Protein 3A7I (pdb70)

GO terms:
  GO:0004674 protein serine/threonine kinase activity (F, IDA)
  GO:0005634 nucleus (C, IDA)
  GO:0005737 cytoplasm (C, IDA)
  GO:0090443 FAR/SIN/STRIPAK complex (C, IDA)
  GO:0046777 protein autophosphorylation (P, IDA)
  GO:0006468 protein phosphorylation (P, IDA)
  GO:0005737 cytoplasm (C, TAS)
  GO:0005794 Golgi apparatus (C, TAS)
  GO:0030336 negative regulation of cell migration (P, IMP)
  GO:0046777 protein autophosphorylation (P, IMP)
  GO:0048679 regulation of axon regeneration (P, IMP)
  GO:0008631 intrinsic apoptotic signaling pathway in response to oxidative stress (P, IMP)
  GO:0009267 cellular response to starvation (P, IMP)
  GO:0005515 protein binding (F, IPI)
  GO:0004672 protein kinase activity (F, TAS)
  GO:0007165 signal transduction (P, TAS)
  GO:0005654 nucleoplasm (C, TAS)
  GO:0005829 cytosol (C, TAS)
  GO:0045296 cadherin binding (F, HDA)
  GO:0005730 nucleolus (C, IDA)

Nearest PDB structures (foldseek):
  3a7g-assembly2_B  TM=9.777E-01  e=1.613E-53  Homo sapiens
  3ckx-assembly1_A  TM=9.886E-01  e=7.994E-50  Homo sapiens
  2xik-assembly1_A  TM=9.773E-01  e=1.134E-49  Homo sapiens
  7z4v-assembly1_A  TM=9.748E-01  e=7.758E-49  Homo sapiens
  8a66-assembly1_A  TM=9.276E-01  e=3.022E-35  Homo sapiens

Radius of gyration: 18.9 Å; Cα contacts (8 Å, |Δi|>4): 550; chains: 1; bounding box: 45×42×50 Å

Structure (mmCIF, N/CA/C/O backbone):
data_3A7I
#
_entry.id   3A7I
#
_cell.length_a   47.583
_cell.length_b   55.598
_cell.length_c   60.481
_cell.angle_alpha   90.00
_cell.angle_beta   111.13
_cell.angle_gamma   90.00
#
_symmetry.space_group_name_H-M   'P 1 21 1'
#
loop_
_entity.id
_entity.type
_entity.pdbx_description
1 polymer 'Serine/threonine kinase 24 (STE20 homolog, yeast)'
2 non-polymer ADENINE
3 water water
#
loop_
_atom_site.group_PDB
_atom_site.id
_atom_site.type_symbol
_atom_site.label_atom_id
_atom_site.label_alt_id
_atom_site.label_comp_id
_atom_site.label_asym_id
_atom_site.label_entity_id
_atom_site.label_seq_id
_atom_site.pdbx_PDB_ins_code
_atom_site.Cartn_x
_atom_site.Cartn_y
_atom_site.Cartn_z
_atom_site.occupancy
_atom_site.B_iso_or_equiv
_atom_site.auth_seq_id
_atom_site.auth_comp_id
_atom_site.auth_asym_id
_atom_site.auth_atom_id
_atom_site.pdbx_PDB_model_num
ATOM 1 N N . MET A 1 13 ? 10.885 37.399 29.197 1.00 60.95 13 MET A N 1
ATOM 2 C CA . MET A 1 13 ? 9.453 37.773 28.989 1.00 60.95 13 MET A CA 1
ATOM 3 C C . MET A 1 13 ? 9.141 39.186 29.423 1.00 60.10 13 MET A C 1
ATOM 4 O O . MET A 1 13 ? 8.311 39.425 30.305 1.00 60.41 13 MET A O 1
ATOM 9 N N . GLN A 1 14 ? 9.804 40.122 28.766 1.00 59.04 14 GLN A N 1
ATOM 10 C CA . GLN A 1 14 ? 9.656 41.530 29.066 1.00 58.10 14 GLN A CA 1
ATOM 11 C C . GLN A 1 14 ? 8.333 42.089 28.543 1.00 56.83 14 GLN A C 1
ATOM 12 O O . GLN A 1 14 ? 8.031 43.275 28.717 1.00 57.52 14 GLN A O 1
ATOM 18 N N . ASN A 1 15 ? 7.533 41.243 27.908 1.00 54.60 15 ASN A N 1
ATOM 19 C CA . ASN A 1 15 ? 6.287 41.731 27.351 1.00 51.97 15 ASN A CA 1
ATOM 20 C C . ASN A 1 15 ? 5.073 40.874 27.703 1.00 49.10 15 ASN A C 1
ATOM 21 O O . ASN A 1 15 ? 4.056 40.921 27.008 1.00 47.59 15 ASN A O 1
ATOM 26 N N . LEU A 1 16 ? 5.188 40.087 28.771 1.00 45.31 16 LEU A N 1
ATOM 27 C CA . LEU A 1 16 ? 4.075 39.254 29.225 1.00 42.91 16 LEU A CA 1
ATOM 28 C C . LEU A 1 16 ? 2.867 40.155 29.495 1.00 41.43 16 LEU A C 1
ATOM 29 O O . LEU A 1 16 ? 3.009 41.264 30.035 1.00 40.52 16 LEU A O 1
ATOM 34 N N . LYS A 1 17 ? 1.676 39.700 29.114 1.00 39.06 17 LYS A N 1
ATOM 35 C CA . LYS A 1 17 ? 0.449 40.475 29.295 1.00 39.06 17 LYS A CA 1
ATOM 36 C C . LYS A 1 17 ? -0.402 39.741 30.326 1.00 37.86 17 LYS A C 1
ATOM 37 O O . LYS A 1 17 ? -0.016 38.655 30.770 1.00 37.09 17 LYS A O 1
ATOM 43 N N . ALA A 1 18 ? -1.528 40.326 30.732 1.00 37.29 18 ALA A N 1
ATOM 44 C CA . ALA A 1 18 ? -2.389 39.668 31.716 1.00 37.61 18 ALA A CA 1
ATOM 45 C C . ALA A 1 18 ? -3.873 39.786 31.317 1.00 37.80 18 ALA A C 1
ATOM 46 O O . ALA A 1 18 ? -4.204 40.493 30.344 1.00 37.54 18 ALA A O 1
ATOM 48 N N . ASP A 1 19 ? -4.741 39.085 32.056 1.00 36.70 19 ASP A N 1
ATOM 49 C CA . ASP A 1 19 ? -6.190 39.108 31.801 1.00 37.10 19 ASP A CA 1
ATOM 50 C C . ASP A 1 19 ? -6.476 38.793 30.311 1.00 35.72 19 ASP A C 1
ATOM 51 O O . ASP A 1 19 ? -7.002 39.640 29.588 1.00 35.85 19 ASP A O 1
ATOM 56 N N . PRO A 1 20 ? -6.160 37.562 29.861 1.00 33.80 20 PRO A N 1
ATOM 57 C CA . PRO A 1 20 ? -6.407 37.261 28.442 1.00 32.94 20 PRO A CA 1
ATOM 58 C C . PRO A 1 20 ? -7.875 37.155 28.105 1.00 34.26 20 PRO A C 1
ATOM 59 O O . PRO A 1 20 ? -8.246 37.473 26.983 1.00 33.51 20 PRO A O 1
ATOM 63 N N . GLU A 1 21 ? -8.721 36.706 29.032 1.00 34.97 21 GLU A N 1
ATOM 64 C CA . GLU A 1 21 ? -10.139 36.592 28.703 1.00 38.08 21 GLU A CA 1
ATOM 65 C C . GLU A 1 21 ? -10.828 37.920 28.434 1.00 38.51 21 GLU A C 1
ATOM 66 O O . GLU A 1 21 ? -11.974 37.966 27.979 1.00 39.20 21 GLU A O 1
ATOM 72 N N . GLU A 1 22 ? -10.130 39.025 28.677 1.00 38.55 22 GLU A N 1
ATOM 73 C CA . GLU A 1 22 ? -10.768 40.281 28.375 1.00 38.24 22 GLU A CA 1
ATOM 74 C C . GLU A 1 22 ? -10.551 40.550 26.882 1.00 36.85 22 GLU A C 1
ATOM 75 O O . GLU A 1 22 ? -11.214 41.418 26.299 1.00 37.52 22 GLU A O 1
ATOM 81 N N . LEU A 1 23 ? -9.636 39.808 26.248 1.00 33.72 23 LEU A N 1
ATOM 82 C CA . LEU A 1 23 ? -9.395 40.062 24.811 1.00 31.25 23 LEU A CA 1
ATOM 83 C C . LEU A 1 23 ? -9.636 38.842 23.933 1.00 30.47 23 LEU A C 1
ATOM 84 O O . LEU A 1 23 ? -9.762 38.972 22.716 1.00 29.91 23 LEU A O 1
ATOM 89 N N . PHE A 1 24 ? -9.692 37.672 24.537 1.00 27.83 24 PHE A N 1
ATOM 90 C CA . PHE A 1 24 ? -9.873 36.425 23.772 1.00 26.13 24 PHE A CA 1
ATOM 91 C C . PHE A 1 24 ? -10.912 35.561 24.424 1.00 27.28 24 PHE A C 1
ATOM 92 O O . PHE A 1 24 ? -11.118 35.617 25.673 1.00 27.49 24 PHE A O 1
ATOM 100 N N . THR A 1 25 ? -11.578 34.731 23.626 1.00 26.75 25 THR A N 1
ATOM 101 C CA . THR A 1 25 ? -12.531 33.795 24.161 1.00 27.77 25 THR A CA 1
ATOM 102 C C . THR A 1 25 ? -11.938 32.433 23.915 1.00 29.07 25 THR A C 1
ATOM 103 O O . THR A 1 25 ? -11.502 32.139 22.822 1.00 28.76 25 THR A O 1
ATOM 107 N N . LYS A 1 26 ? -11.943 31.579 24.925 1.00 29.12 26 LYS A N 1
ATOM 108 C CA . LYS A 1 26 ? -11.399 30.238 24.793 1.00 30.73 26 LYS A CA 1
ATOM 109 C C . LYS A 1 26 ? -12.525 29.281 24.412 1.00 30.22 26 LYS A C 1
ATOM 110 O O . LYS A 1 26 ? -13.571 29.248 25.042 1.00 31.09 26 LYS A O 1
ATOM 116 N N . LEU A 1 27 ? -12.289 28.540 23.343 1.00 30.82 27 LEU A N 1
ATOM 117 C CA . LEU A 1 27 ? -13.243 27.566 22.833 1.00 31.92 27 LEU A CA 1
ATOM 118 C C . LEU A 1 27 ? -12.742 26.145 23.084 1.00 33.50 27 LEU A C 1
ATOM 119 O O . LEU A 1 27 ? -12.073 25.861 24.107 1.00 34.28 27 LEU A O 1
ATOM 124 N N . GLU A 1 28 ? -13.037 25.247 22.153 1.00 34.78 28 GLU A N 1
ATOM 125 C CA . GLU A 1 28 ? -12.694 23.848 22.370 1.00 37.15 28 GLU A CA 1
ATOM 126 C C . GLU A 1 28 ? -11.258 23.377 22.133 1.00 37.82 28 GLU A C 1
ATOM 127 O O . GLU A 1 28 ? -10.450 24.029 21.459 1.00 36.58 28 GLU A O 1
ATOM 133 N N . LYS A 1 29 ? -10.957 22.217 22.727 1.00 39.54 29 LYS A N 1
ATOM 134 C CA . LYS A 1 29 ? -9.652 21.562 22.596 1.00 41.30 29 LYS A CA 1
ATOM 135 C C . LYS A 1 29 ? -9.498 21.092 21.157 1.00 42.24 29 LYS A C 1
ATOM 136 O O . LYS A 1 29 ? -10.433 20.527 20.574 1.00 42.06 29 LYS A O 1
ATOM 142 N N . ILE A 1 30 ? -8.335 21.340 20.577 1.00 42.98 30 ILE A N 1
ATOM 143 C CA . ILE A 1 30 ? -8.069 20.925 19.219 1.00 45.05 30 ILE A CA 1
ATOM 144 C C . ILE A 1 30 ? -6.768 20.151 19.156 1.00 47.30 30 ILE A C 1
ATOM 145 O O . ILE A 1 30 ? -6.244 19.886 18.077 1.00 49.00 30 ILE A O 1
ATOM 150 N N . GLY A 1 31 ? -6.224 19.805 20.315 1.00 49.31 31 GLY A N 1
ATOM 151 C CA . GLY A 1 31 ? -4.984 19.051 20.318 1.00 51.35 31 GLY A CA 1
ATOM 152 C C . GLY A 1 31 ? -4.153 19.113 21.581 1.00 53.06 31 GLY A C 1
ATOM 153 O O . GLY A 1 31 ? -4.481 19.802 22.542 1.00 51.65 31 GLY A O 1
ATOM 154 N N . LYS A 1 32 ? -3.080 18.332 21.575 1.00 55.56 32 LYS A N 1
ATOM 155 C CA . LYS A 1 32 ? -2.142 18.305 22.678 1.00 58.28 32 LYS A CA 1
ATOM 156 C C . LYS A 1 32 ? -0.844 18.832 22.086 1.00 59.26 32 LYS A C 1
ATOM 157 O O . LYS A 1 32 ? -0.469 18.465 20.972 1.00 59.58 32 LYS A O 1
ATOM 163 N N . GLY A 1 33 ? -0.169 19.707 22.817 1.00 60.41 33 GLY A N 1
ATOM 164 C CA . GLY A 1 33 ? 1.084 20.253 22.328 1.00 61.82 33 GLY A CA 1
ATOM 165 C C . GLY A 1 33 ? 2.247 19.623 23.060 1.00 62.70 33 GLY A C 1
ATOM 166 O O . GLY A 1 33 ? 2.101 18.579 23.700 1.00 63.40 33 GLY A O 1
ATOM 167 N N . SER A 1 34 ? 3.416 20.243 22.981 1.00 63.11 34 SER A N 1
ATOM 168 C CA . SER A 1 34 ? 4.548 19.668 23.675 1.00 63.22 34 SER A CA 1
ATOM 169 C C . SER A 1 34 ? 4.402 19.877 25.175 1.00 63.25 34 SER A C 1
ATOM 170 O O . SER A 1 34 ? 4.769 19.002 25.966 1.00 63.62 34 SER A O 1
ATOM 173 N N . PHE A 1 35 ? 3.808 21.005 25.569 1.00 62.67 35 PHE A N 1
ATOM 174 C CA . PHE A 1 35 ? 3.697 21.310 26.991 1.00 61.50 35 PHE A CA 1
ATOM 175 C C . PHE A 1 35 ? 2.305 21.502 27.608 1.00 60.07 35 PHE A C 1
ATOM 176 O O . PHE A 1 35 ? 2.159 22.093 28.685 1.00 60.57 35 PHE A O 1
ATOM 184 N N . GLY A 1 36 ? 1.283 20.982 26.957 1.00 57.75 36 GLY A N 1
ATOM 185 C CA . GLY A 1 36 ? -0.053 21.146 27.487 1.00 54.67 36 GLY A CA 1
ATOM 186 C C . GLY A 1 36 ? -1.030 20.927 26.360 1.00 52.17 36 GLY A C 1
ATOM 187 O O . GLY A 1 36 ? -0.714 20.208 25.409 1.00 53.08 36 GLY A O 1
ATOM 188 N N . GLU A 1 37 ? -2.197 21.561 26.429 1.00 48.86 37 GLU A N 1
ATOM 189 C CA . GLU A 1 37 ? -3.192 21.382 25.390 1.00 44.96 37 GLU A CA 1
ATOM 190 C C . GLU A 1 37 ? -3.372 22.631 24.526 1.00 42.10 37 GLU A C 1
ATOM 191 O O . GLU A 1 37 ? -3.023 23.746 24.930 1.00 42.16 37 GLU A O 1
ATOM 197 N N . VAL A 1 38 ? -3.874 22.415 23.313 1.00 39.52 38 VAL A N 1
ATOM 198 C CA . VAL A 1 38 ? -4.110 23.508 22.392 1.00 35.14 38 VAL A CA 1
ATOM 199 C C . VAL A 1 38 ? -5.620 23.643 22.207 1.00 33.62 38 VAL A C 1
ATOM 200 O O . VAL A 1 38 ? -6.343 22.644 22.025 1.00 32.52 38 VAL A O 1
ATOM 204 N N . PHE A 1 39 ? -6.097 24.892 22.241 1.00 30.86 39 PHE A N 1
ATOM 205 C CA . PHE A 1 39 ? -7.521 25.175 22.110 1.00 29.50 39 PHE A CA 1
ATOM 206 C C . PHE A 1 39 ? -7.721 26.185 20.992 1.00 28.61 39 PHE A C 1
ATOM 207 O O . PHE A 1 39 ? -6.832 26.993 20.664 1.00 27.77 39 PHE A O 1
ATOM 215 N N . LYS A 1 40 ? -8.908 26.106 20.395 1.00 26.86 40 LYS A N 1
ATOM 216 C CA . LYS A 1 40 ? -9.295 27.083 19.419 1.00 27.00 40 LYS A CA 1
ATOM 217 C C . LYS A 1 40 ? -9.760 28.290 20.292 1.00 26.02 40 LYS A C 1
ATOM 218 O O . LYS A 1 40 ? -10.175 28.124 21.445 1.00 26.74 40 LYS A O 1
ATOM 224 N N . GLY A 1 41 ? -9.677 29.506 19.770 1.00 23.35 41 GLY A N 1
ATOM 225 C CA . GLY A 1 41 ? -10.173 30.644 20.515 1.00 24.43 41 GLY A CA 1
ATOM 226 C C . GLY A 1 41 ? -10.597 31.719 19.535 1.00 22.68 41 GLY A C 1
ATOM 227 O O . GLY A 1 41 ? -10.409 31.585 18.306 1.00 22.68 41 GLY A O 1
ATOM 228 N N . ILE A 1 42 ? -11.116 32.821 20.047 1.00 22.22 42 ILE A N 1
ATOM 229 C CA . ILE A 1 42 ? -11.523 33.924 19.163 1.00 23.30 42 ILE A CA 1
ATOM 230 C C . ILE A 1 42 ? -10.922 35.224 19.651 1.00 26.16 42 ILE A C 1
ATOM 231 O O . ILE A 1 42 ? -10.943 35.493 20.854 1.00 26.10 42 ILE A O 1
ATOM 236 N N . ASP A 1 43 ? -10.438 36.067 18.766 1.00 24.03 43 ASP A N 1
ATOM 237 C CA . ASP A 1 43 ? -9.915 37.391 19.194 1.00 26.92 43 ASP A CA 1
ATOM 238 C C . ASP A 1 43 ? -11.216 38.226 19.242 1.00 27.75 43 ASP A C 1
ATOM 239 O O . ASP A 1 43 ? -11.905 38.441 18.237 1.00 26.78 43 ASP A O 1
ATOM 244 N N . ASN A 1 44 ? -11.595 38.695 20.419 1.00 27.99 44 ASN A N 1
ATOM 245 C CA . ASN A 1 44 ? -12.868 39.407 20.513 1.00 29.56 44 ASN A CA 1
ATOM 246 C C . ASN A 1 44 ? -12.853 40.731 19.769 1.00 30.58 44 ASN A C 1
ATOM 247 O O . ASN A 1 44 ? -13.917 41.237 19.423 1.00 33.20 44 ASN A O 1
ATOM 252 N N . ARG A 1 45 ? -11.677 41.262 19.458 1.00 31.14 45 ARG A N 1
ATOM 253 C CA . ARG A 1 45 ? -11.609 42.525 18.715 1.00 33.91 45 ARG A CA 1
ATOM 254 C C . ARG A 1 45 ? -11.892 42.371 17.203 1.00 32.51 45 ARG A C 1
ATOM 255 O O . ARG A 1 45 ? -12.610 43.184 16.621 1.00 35.49 45 ARG A O 1
ATOM 263 N N . THR A 1 46 ? -11.373 41.329 16.577 1.00 29.63 46 THR A N 1
ATOM 264 C CA . THR A 1 46 ? -11.525 41.167 15.120 1.00 28.39 46 THR A CA 1
ATOM 265 C C . THR A 1 46 ? -12.471 40.039 14.739 1.00 27.97 46 THR A C 1
ATOM 266 O O . THR A 1 46 ? -12.915 39.931 13.594 1.00 26.53 46 THR A O 1
ATOM 270 N N . GLN A 1 47 ? -12.791 39.203 15.706 1.00 25.91 47 GLN A N 1
ATOM 271 C CA . GLN A 1 47 ? -13.557 37.983 15.487 1.00 24.86 47 GLN A CA 1
ATOM 272 C C . GLN A 1 47 ? -12.778 36.948 14.664 1.00 24.09 47 GLN A C 1
ATOM 273 O O . GLN A 1 47 ? -13.365 35.966 14.183 1.00 25.00 47 GLN A O 1
ATOM 279 N N . LYS A 1 48 ? -11.453 37.111 14.534 1.00 22.77 48 LYS A N 1
ATOM 280 C CA . LYS A 1 48 ? -10.662 36.055 13.864 1.00 21.34 48 LYS A CA 1
ATOM 281 C C . LYS A 1 48 ? -10.429 34.923 14.859 1.00 23.83 48 LYS A C 1
ATOM 282 O O . LYS A 1 48 ? -10.396 35.135 16.094 1.00 23.29 48 LYS A O 1
ATOM 288 N N . VAL A 1 49 ? -10.240 33.719 14.352 1.00 21.46 49 VAL A N 1
ATOM 289 C CA . VAL A 1 49 ? -9.995 32.571 15.200 1.00 21.45 49 VAL A CA 1
ATOM 290 C C . VAL A 1 49 ? -8.478 32.556 15.443 1.00 21.39 49 VAL A C 1
ATOM 291 O O . VAL A 1 49 ? -7.684 32.908 14.582 1.00 22.70 49 VAL A O 1
ATOM 295 N N . VAL A 1 50 ? -8.114 32.092 16.645 1.00 20.46 50 VAL A N 1
ATOM 296 C CA . VAL A 1 50 ? -6.716 31.958 17.068 1.00 21.40 50 VAL A CA 1
ATOM 297 C C . VAL A 1 50 ? -6.529 30.580 17.695 1.00 20.25 50 VAL A C 1
ATOM 298 O O . VAL A 1 50 ? -7.487 29.881 17.935 1.00 21.04 50 VAL A O 1
ATOM 302 N N . ALA A 1 51 ? -5.267 30.233 17.932 1.00 21.75 51 ALA A N 1
ATOM 303 C CA . ALA A 1 51 ? -4.983 28.989 18.663 1.00 22.84 51 ALA A CA 1
ATOM 304 C C . ALA A 1 51 ? -4.366 29.426 19.976 1.00 23.96 51 ALA A C 1
ATOM 305 O O . ALA A 1 51 ? -3.537 30.319 19.987 1.00 26.45 51 ALA A O 1
ATOM 307 N N . ILE A 1 52 ? -4.783 28.770 21.039 1.00 25.04 52 ILE A N 1
ATOM 308 C CA . ILE A 1 52 ? -4.296 29.108 22.392 1.00 25.26 52 ILE A CA 1
ATOM 309 C C . ILE A 1 52 ? -3.683 27.863 23.016 1.00 26.30 52 ILE A C 1
ATOM 310 O O . ILE A 1 52 ? -4.383 26.892 23.212 1.00 26.32 52 ILE A O 1
ATOM 315 N N . LYS A 1 53 ? -2.374 27.906 23.285 1.00 26.16 53 LYS A N 1
ATOM 316 C CA . LYS A 1 53 ? -1.703 26.775 23.941 1.00 29.73 53 LYS A CA 1
ATOM 317 C C . LYS A 1 53 ? -1.731 27.170 25.444 1.00 30.94 53 LYS A C 1
ATOM 318 O O . LYS A 1 53 ? -1.293 28.281 25.828 1.00 31.16 53 LYS A O 1
ATOM 324 N N . ILE A 1 54 ? -2.334 26.308 26.260 1.00 33.68 54 ILE A N 1
ATOM 325 C CA . ILE A 1 54 ? -2.456 26.572 27.706 1.00 37.23 54 ILE A CA 1
ATOM 326 C C . ILE A 1 54 ? -1.523 25.669 28.501 1.00 40.22 54 ILE A C 1
ATOM 327 O O . ILE A 1 54 ? -1.621 24.464 28.441 1.00 40.62 54 ILE A O 1
ATOM 332 N N . ILE A 1 55 ? -0.587 26.256 29.223 1.00 42.55 55 ILE A N 1
ATOM 333 C CA . ILE A 1 55 ? 0.326 25.415 29.970 1.00 44.89 55 ILE A CA 1
ATOM 334 C C . ILE A 1 55 ? 0.196 25.649 31.457 1.00 46.25 55 ILE A C 1
ATOM 335 O O . ILE A 1 55 ? 0.275 26.784 31.927 1.00 46.25 55 ILE A O 1
ATOM 340 N N . ASP A 1 56 ? -0.048 24.559 32.180 1.00 48.79 56 ASP A N 1
ATOM 341 C CA . ASP A 1 56 ? -0.182 24.604 33.638 1.00 50.51 56 ASP A CA 1
ATOM 342 C C . ASP A 1 56 ? 1.230 24.768 34.210 1.00 50.96 56 ASP A C 1
ATOM 343 O O . ASP A 1 56 ? 2.020 23.823 34.180 1.00 50.19 56 ASP A O 1
ATOM 348 N N . LEU A 1 57 ? 1.548 25.962 34.703 1.00 52.26 57 LEU A N 1
ATOM 349 C CA . LEU A 1 57 ? 2.890 26.217 35.232 1.00 54.41 57 LEU A CA 1
ATOM 350 C C . LEU A 1 57 ? 3.153 25.456 36.523 1.00 56.00 57 LEU A C 1
ATOM 351 O O . LEU A 1 57 ? 4.313 25.185 36.853 1.00 56.26 57 LEU A O 1
ATOM 356 N N . GLU A 1 58 ? 2.078 25.129 37.247 1.00 58.11 58 GLU A N 1
ATOM 357 C CA . GLU A 1 58 ? 2.179 24.356 38.489 1.00 60.08 58 GLU A CA 1
ATOM 358 C C . GLU A 1 58 ? 2.767 23.020 38.089 1.00 61.14 58 GLU A C 1
ATOM 359 O O . GLU A 1 58 ? 3.748 22.570 38.662 1.00 61.44 58 GLU A O 1
ATOM 365 N N . GLU A 1 59 ? 2.172 22.396 37.078 1.00 62.54 59 GLU A N 1
ATOM 366 C CA . GLU A 1 59 ? 2.660 21.104 36.606 1.00 64.10 59 GLU A CA 1
ATOM 367 C C . GLU A 1 59 ? 4.030 21.186 35.961 1.00 64.64 59 GLU A C 1
ATOM 368 O O . GLU A 1 59 ? 4.877 20.325 36.185 1.00 65.01 59 GLU A O 1
ATOM 374 N N . ALA A 1 60 ? 4.242 22.208 35.142 1.00 65.49 60 ALA A N 1
ATOM 375 C CA . ALA A 1 60 ? 5.528 22.370 34.486 1.00 65.90 60 ALA A CA 1
ATOM 376 C C . ALA A 1 60 ? 6.624 22.399 35.540 1.00 66.39 60 ALA A C 1
ATOM 377 O O . ALA A 1 60 ? 6.468 22.986 36.609 1.00 66.48 60 ALA A O 1
ATOM 379 N N . GLU A 1 61 ? 7.737 21.757 35.237 1.00 66.47 61 GLU A N 1
ATOM 380 C CA . GLU A 1 61 ? 8.857 21.722 36.148 1.00 66.80 61 GLU A CA 1
ATOM 381 C C . GLU A 1 61 ? 10.062 22.218 35.368 1.00 66.34 61 GLU A C 1
ATOM 382 O O . GLU A 1 61 ? 10.196 23.415 35.111 1.00 66.21 61 GLU A O 1
ATOM 388 N N . ASP A 1 62 ? 10.934 21.307 34.968 1.00 66.08 62 ASP A N 1
ATOM 389 C CA . ASP A 1 62 ? 12.104 21.721 34.210 1.00 65.70 62 ASP A CA 1
ATOM 390 C C . ASP A 1 62 ? 11.704 22.068 32.765 1.00 64.72 62 ASP A C 1
ATOM 391 O O . ASP A 1 62 ? 12.517 22.582 31.993 1.00 64.40 62 ASP A O 1
ATOM 396 N N . GLU A 1 63 ? 10.448 21.801 32.407 1.00 63.37 63 GLU A N 1
ATOM 397 C CA . GLU A 1 63 ? 9.973 22.127 31.062 1.00 61.96 63 GLU A CA 1
ATOM 398 C C . GLU A 1 63 ? 9.953 23.637 30.912 1.00 60.06 63 GLU A C 1
ATOM 399 O O . GLU A 1 63 ? 10.153 24.154 29.820 1.00 59.78 63 GLU A O 1
ATOM 405 N N . ILE A 1 64 ? 9.693 24.335 32.018 1.00 57.94 64 ILE A N 1
ATOM 406 C CA . ILE A 1 64 ? 9.638 25.798 32.034 1.00 55.83 64 ILE A CA 1
ATOM 407 C C . ILE A 1 64 ? 10.793 26.420 31.237 1.00 53.67 64 ILE A C 1
ATOM 408 O O . ILE A 1 64 ? 10.641 27.455 30.605 1.00 52.32 64 I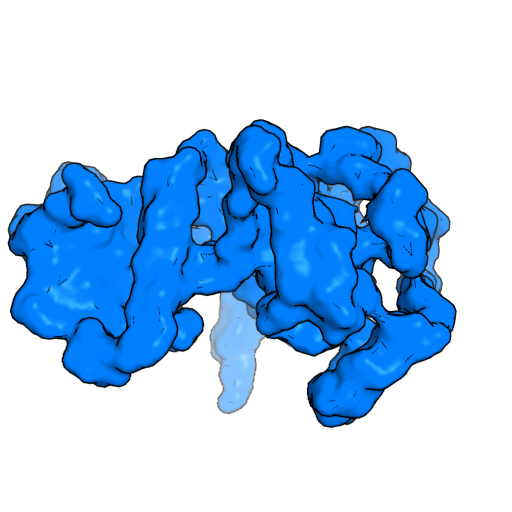LE A O 1
ATOM 413 N N . GLU A 1 65 ? 11.947 25.768 31.255 1.00 52.26 65 GLU A N 1
ATOM 414 C CA . GLU A 1 65 ? 13.098 26.255 30.504 1.00 51.02 65 GLU A CA 1
ATOM 415 C C . GLU A 1 65 ? 12.719 26.357 29.033 1.00 48.88 65 GLU A C 1
ATOM 416 O O . GLU A 1 65 ? 12.962 27.360 28.374 1.00 48.28 65 GLU A O 1
ATOM 422 N N . ASP A 1 66 ? 12.117 25.291 28.529 1.00 47.01 66 ASP A N 1
ATOM 423 C CA . ASP A 1 66 ? 11.760 25.219 27.119 1.00 45.18 66 ASP A CA 1
ATOM 424 C C . ASP A 1 66 ? 10.536 26.025 26.788 1.00 43.14 66 ASP A C 1
ATOM 425 O O . ASP A 1 66 ? 10.440 26.611 25.712 1.00 42.58 66 ASP A O 1
ATOM 430 N N . ILE A 1 67 ? 9.600 26.048 27.726 1.00 40.84 67 ILE A N 1
ATOM 431 C CA . ILE A 1 67 ? 8.404 26.829 27.544 1.00 38.36 67 ILE A CA 1
ATOM 432 C C . ILE A 1 67 ? 8.877 28.263 27.426 1.00 37.39 67 ILE A C 1
ATOM 433 O O . ILE A 1 67 ? 8.405 29.013 26.592 1.00 35.73 67 ILE A O 1
ATOM 438 N N . GLN A 1 68 ? 9.808 28.671 28.283 1.00 35.79 68 GLN A N 1
ATOM 439 C CA . GLN A 1 68 ? 10.303 30.035 28.217 1.00 35.05 68 GLN A CA 1
ATOM 440 C C . GLN A 1 68 ? 10.986 30.279 26.868 1.00 33.73 68 GLN A C 1
ATOM 441 O O . GLN A 1 68 ? 10.866 31.358 26.275 1.00 33.70 68 GLN A O 1
ATOM 447 N N . GLN A 1 69 ? 11.703 29.271 26.371 1.00 32.89 69 GLN A N 1
ATOM 448 C CA . GLN A 1 69 ? 12.416 29.428 25.107 1.00 32.15 69 GLN A CA 1
ATOM 449 C C . GLN A 1 69 ? 11.425 29.531 23.963 1.00 30.71 69 GLN A C 1
ATOM 450 O O . GLN A 1 69 ? 11.617 30.349 23.054 1.00 29.49 69 GLN A O 1
ATOM 456 N N . GLU A 1 70 ? 10.362 28.736 24.030 1.00 30.60 70 GLU A N 1
ATOM 457 C CA . GLU A 1 70 ? 9.337 28.738 22.995 1.00 30.38 70 GLU A CA 1
ATOM 458 C C . GLU A 1 70 ? 8.749 30.128 22.833 1.00 30.18 70 GLU A C 1
ATOM 459 O O . GLU A 1 70 ? 8.639 30.663 21.710 1.00 28.78 70 GLU A O 1
ATOM 465 N N . ILE A 1 71 ? 8.390 30.757 23.950 1.00 28.82 71 ILE A N 1
ATOM 466 C CA . ILE A 1 71 ? 7.810 32.103 23.870 1.00 28.55 71 ILE A CA 1
ATOM 467 C C . ILE A 1 71 ? 8.781 33.132 23.379 1.00 27.24 71 ILE A C 1
ATOM 468 O O . ILE A 1 71 ? 8.430 34.035 22.602 1.00 27.40 71 ILE A O 1
ATOM 473 N N . THR A 1 72 ? 10.017 33.040 23.837 1.00 26.26 72 THR A N 1
ATOM 474 C CA . THR A 1 72 ? 11.016 33.992 23.420 1.00 25.68 72 THR A CA 1
ATOM 475 C C . THR A 1 72 ? 11.193 33.934 21.906 1.00 25.19 72 THR A C 1
ATOM 476 O O . THR A 1 72 ? 11.178 34.939 21.189 1.00 26.51 72 THR A O 1
ATOM 480 N N . VAL A 1 73 ? 11.355 32.708 21.424 1.00 26.35 73 VAL A N 1
ATOM 481 C CA . VAL A 1 73 ? 11.548 32.538 20.025 1.00 26.31 73 VAL A CA 1
ATOM 482 C C . VAL A 1 73 ? 10.322 32.946 19.230 1.00 24.99 73 VAL A C 1
ATOM 483 O O . VAL A 1 73 ? 10.477 33.679 18.268 1.00 25.28 73 VAL A O 1
ATOM 487 N N . LEU A 1 74 ? 9.121 32.510 19.631 1.00 25.04 74 LEU A N 1
ATOM 488 C CA . LEU A 1 74 ? 7.927 32.944 18.883 1.00 26.99 74 LEU A CA 1
ATOM 489 C C . LEU A 1 74 ? 7.820 34.486 18.840 1.00 28.35 74 LEU A C 1
ATOM 490 O O . LEU A 1 74 ? 7.493 35.083 17.830 1.00 28.20 74 LEU A O 1
ATOM 495 N N . SER A 1 75 ? 8.103 35.109 19.980 1.00 28.23 75 SER A N 1
ATOM 496 C CA . SER A 1 75 ? 7.962 36.546 20.060 1.00 27.85 75 SER A CA 1
ATOM 497 C C . SER A 1 75 ? 8.957 37.287 19.171 1.00 28.60 75 SER A C 1
ATOM 498 O O . SER A 1 75 ? 8.721 38.441 18.809 1.00 29.14 75 SER A O 1
ATOM 501 N N . GLN A 1 76 ? 10.071 36.626 18.804 1.00 25.16 76 GLN A N 1
ATOM 502 C CA . GLN A 1 76 ? 11.094 37.288 18.019 1.00 26.19 76 GLN A CA 1
ATOM 503 C C . GLN A 1 76 ? 10.971 37.041 16.547 1.00 25.27 76 GLN A C 1
ATOM 504 O O . GLN A 1 76 ? 11.731 37.607 15.763 1.00 27.45 76 GLN A O 1
ATOM 510 N N . CYS A 1 77 ? 9.979 36.235 16.198 1.00 25.18 77 CYS A N 1
ATOM 511 C CA . CYS A 1 77 ? 9.778 35.909 14.777 1.00 24.34 77 CYS A CA 1
ATOM 512 C C . CYS A 1 77 ? 8.640 36.685 14.163 1.00 23.15 77 CYS A C 1
ATOM 513 O O . CYS A 1 77 ? 7.588 36.816 14.773 1.00 25.31 77 CYS A O 1
ATOM 516 N N . ASP A 1 78 ? 8.841 37.192 12.958 1.00 25.89 78 ASP A N 1
ATOM 517 C CA . ASP A 1 78 ? 7.761 37.871 12.257 1.00 26.53 78 ASP A CA 1
ATOM 518 C C . ASP A 1 78 ? 7.920 37.480 10.808 1.00 26.55 78 ASP A C 1
ATOM 519 O O . ASP A 1 78 ? 8.582 38.150 10.040 1.00 27.84 78 ASP A O 1
ATOM 524 N N . SER A 1 79 ? 7.280 36.370 10.450 1.00 24.15 79 SER A N 1
ATOM 525 C CA . SER A 1 79 ? 7.401 35.849 9.095 1.00 23.17 79 SER A CA 1
ATOM 526 C C . SER A 1 79 ? 6.120 35.152 8.687 1.00 22.45 79 SER A C 1
ATOM 527 O O . SER A 1 79 ? 5.485 34.501 9.491 1.00 20.96 79 SER A O 1
ATOM 530 N N . PRO A 1 80 ? 5.727 35.239 7.425 1.00 22.20 80 PRO A N 1
ATOM 531 C CA . PRO A 1 80 ? 4.510 34.561 6.966 1.00 22.46 80 PRO A CA 1
ATOM 532 C C . PRO A 1 80 ? 4.699 33.022 6.982 1.00 20.76 80 PRO A C 1
ATOM 533 O O . PRO A 1 80 ? 3.733 32.291 6.801 1.00 21.65 80 PRO A O 1
ATOM 537 N N . TYR A 1 81 ? 5.947 32.609 7.148 1.00 21.87 81 TYR A N 1
ATOM 538 C CA . TYR A 1 81 ? 6.272 31.156 7.138 1.00 19.77 81 TYR A CA 1
ATOM 539 C C . TYR A 1 81 ? 6.467 30.579 8.531 1.00 20.21 81 TYR A C 1
ATOM 540 O O . TYR A 1 81 ? 6.878 29.443 8.642 1.00 20.70 81 TYR A O 1
ATOM 549 N N . VAL A 1 82 ? 6.183 31.343 9.592 1.00 19.73 82 VAL A N 1
ATOM 550 C CA . VAL A 1 82 ? 6.329 30.884 10.964 1.00 21.17 82 VAL A CA 1
ATOM 551 C C . VAL A 1 82 ? 5.056 31.243 11.687 1.00 20.70 82 VAL A C 1
ATOM 552 O O . VAL A 1 82 ? 4.573 32.376 11.511 1.00 23.16 82 VAL A O 1
ATOM 556 N N . THR A 1 83 ? 4.457 30.324 12.446 1.00 19.99 83 THR A N 1
ATOM 557 C CA . THR A 1 83 ? 3.219 30.631 13.161 1.00 21.74 83 THR A CA 1
ATOM 558 C C . THR A 1 83 ? 3.330 31.964 13.917 1.00 23.88 83 THR A C 1
ATOM 559 O O . THR A 1 83 ? 4.212 32.130 14.773 1.00 23.11 83 THR A O 1
ATOM 563 N N . LYS A 1 84 ? 2.432 32.890 13.594 1.00 24.47 84 LYS A N 1
ATOM 564 C CA . LYS A 1 84 ? 2.452 34.201 14.269 1.00 27.49 84 LYS A CA 1
ATOM 565 C C . LYS A 1 84 ? 2.101 34.074 15.741 1.00 28.33 84 LYS A C 1
ATOM 566 O O . LYS A 1 84 ? 1.285 33.255 16.141 1.00 26.93 84 LYS A O 1
ATOM 572 N N . TYR A 1 85 ? 2.685 34.979 16.524 1.00 28.69 85 TYR A N 1
ATOM 573 C CA . TYR A 1 85 ? 2.502 34.998 17.958 1.00 29.46 85 TYR A CA 1
ATOM 574 C C . TYR A 1 85 ? 1.736 36.260 18.322 1.00 27.42 85 TYR A C 1
ATOM 575 O O . TYR A 1 85 ? 2.094 37.347 17.863 1.00 30.17 85 TYR A O 1
ATOM 584 N N . TYR A 1 86 ? 0.693 36.084 19.112 1.00 28.04 86 TYR A N 1
ATOM 585 C CA . TYR A 1 86 ? -0.134 37.237 19.526 1.00 28.87 86 TYR A CA 1
ATOM 586 C C . TYR A 1 86 ? 0.329 37.757 20.873 1.00 29.91 86 TYR A C 1
ATOM 587 O O . TYR A 1 86 ? 0.353 38.964 21.122 1.00 32.71 86 TYR A O 1
ATOM 596 N N . GLY A 1 87 ? 0.764 36.842 21.706 1.00 28.57 87 GLY A N 1
ATOM 597 C CA . GLY A 1 87 ? 1.266 37.224 23.013 1.00 29.51 87 GLY A CA 1
ATOM 598 C C . GLY A 1 87 ? 1.119 36.085 23.978 1.00 28.73 87 GLY A C 1
ATOM 599 O O . GLY A 1 87 ? 0.510 35.042 23.706 1.00 29.38 87 GLY A O 1
ATOM 600 N N . SER A 1 88 ? 1.674 36.291 25.169 1.00 30.94 88 SER A N 1
ATOM 601 C CA . SER A 1 88 ? 1.612 35.339 26.253 1.00 31.10 88 SER A CA 1
ATOM 602 C C . SER A 1 88 ? 0.945 36.096 27.353 1.00 32.53 88 SER A C 1
ATOM 603 O O . SER A 1 88 ? 1.268 37.275 27.615 1.00 32.55 88 SER A O 1
ATOM 606 N N . TYR A 1 89 ? -0.022 35.424 27.955 1.00 33.14 89 TYR A N 1
ATOM 607 C CA . TYR A 1 89 ? -0.834 36.022 28.967 1.00 34.69 89 TYR A CA 1
ATOM 608 C C . TYR A 1 89 ? -0.798 35.154 30.184 1.00 36.65 89 TYR A C 1
ATOM 609 O O . TYR A 1 89 ? -0.852 33.935 30.122 1.00 35.85 89 TYR A O 1
ATOM 618 N N . LEU A 1 90 ? -0.688 35.815 31.322 1.00 38.25 90 LEU A N 1
ATOM 619 C CA . LEU A 1 90 ? -0.667 35.128 32.597 1.00 40.30 90 LEU A CA 1
ATOM 620 C C . LEU A 1 90 ? -2.085 35.092 33.138 1.00 41.68 90 LEU A C 1
ATOM 621 O O . LEU A 1 90 ? -2.793 36.116 33.132 1.00 42.41 90 LEU A O 1
ATOM 626 N N . LYS A 1 91 ? -2.482 33.930 33.634 1.00 42.98 91 LYS A N 1
ATOM 627 C CA . LYS A 1 91 ? -3.835 33.712 34.147 1.00 45.98 91 LYS A CA 1
ATOM 628 C C . LYS A 1 91 ? -3.885 32.663 35.286 1.00 46.74 91 LYS A C 1
ATOM 629 O O . LYS A 1 91 ? -3.900 31.465 35.018 1.00 47.36 91 LYS A O 1
ATOM 635 N N . ASP A 1 92 ? -3.937 33.108 36.541 1.00 48.76 92 ASP A N 1
ATOM 636 C CA . ASP A 1 92 ? -3.937 32.157 37.675 1.00 49.30 92 ASP A CA 1
ATOM 637 C C . ASP A 1 92 ? -2.610 31.398 37.562 1.00 48.04 92 ASP A C 1
ATOM 638 O O . ASP A 1 92 ? -1.548 32.027 37.503 1.00 47.81 92 ASP A O 1
ATOM 643 N N . THR A 1 93 ? -2.656 30.067 37.526 1.00 46.86 93 THR A N 1
ATOM 644 C CA . THR A 1 93 ? -1.448 29.241 37.365 1.00 46.97 93 THR A CA 1
ATOM 645 C C . THR A 1 93 ? -1.245 28.773 35.903 1.00 45.93 93 THR A C 1
ATOM 646 O O . THR A 1 93 ? -0.548 27.776 35.626 1.00 45.28 93 THR A O 1
ATOM 650 N N . LYS A 1 94 ? -1.840 29.504 34.971 1.00 44.86 94 LYS A N 1
ATOM 651 C CA . LYS A 1 94 ? -1.745 29.126 33.564 1.00 42.85 94 LYS A CA 1
ATOM 652 C C . LYS A 1 94 ? -1.105 30.197 32.724 1.00 41.08 94 LYS A C 1
ATOM 653 O O . LYS A 1 94 ? -1.245 31.403 33.004 1.00 40.99 94 LYS A O 1
ATOM 659 N N . LEU A 1 95 ? -0.361 29.752 31.720 1.00 39.20 95 LEU A N 1
ATOM 660 C CA . LEU A 1 95 ? 0.225 30.674 30.782 1.00 37.35 95 LEU A CA 1
ATOM 661 C C . LEU A 1 95 ? -0.560 30.358 29.504 1.00 35.03 95 LEU A C 1
ATOM 662 O O . LEU A 1 95 ? -0.736 29.212 29.164 1.00 35.28 95 LEU A O 1
ATOM 667 N N . TRP A 1 96 ? -1.098 31.378 28.858 1.00 34.24 96 TRP A N 1
ATOM 668 C CA . TRP A 1 96 ? -1.820 31.144 27.595 1.00 32.26 96 TRP A CA 1
ATOM 669 C C . TRP A 1 96 ? -0.894 31.700 26.539 1.00 30.41 96 TRP A C 1
ATOM 670 O O . TRP A 1 96 ? -0.480 32.862 26.637 1.00 30.90 96 TRP A O 1
ATOM 681 N N . ILE A 1 97 ? -0.523 30.865 25.560 1.00 29.27 97 ILE A N 1
ATOM 682 C CA . ILE A 1 97 ? 0.307 31.318 24.467 1.00 26.91 97 ILE A CA 1
ATOM 683 C C . ILE A 1 97 ? -0.651 31.386 23.282 1.00 26.00 97 ILE A C 1
ATOM 684 O O . ILE A 1 97 ? -1.188 30.364 22.842 1.00 27.25 97 ILE A O 1
ATOM 689 N N . ILE A 1 98 ? -0.878 32.582 22.799 1.00 24.93 98 ILE A N 1
ATOM 690 C CA . ILE A 1 98 ? -1.869 32.821 21.727 1.00 23.40 98 ILE A CA 1
ATOM 691 C C . ILE A 1 98 ? -1.177 33.004 20.390 1.00 21.53 98 ILE A C 1
ATOM 692 O O . ILE A 1 98 ? -0.244 33.789 20.190 1.00 21.82 98 ILE A O 1
ATOM 697 N N . MET A 1 99 ? -1.589 32.118 19.474 1.00 25.06 99 MET A N 1
ATOM 698 C CA . MET A 1 99 ? -0.970 32.058 18.152 1.00 23.75 99 MET A CA 1
ATOM 699 C C . MET A 1 99 ? -1.974 32.026 17.017 1.00 23.44 99 MET A C 1
ATOM 700 O O . MET A 1 99 ? -3.135 31.906 17.207 1.00 21.83 99 MET A O 1
ATOM 705 N N . GLU A 1 100 ? -1.392 32.121 15.830 1.00 23.37 100 GLU A N 1
ATOM 706 C CA . GLU A 1 100 ? -2.083 32.044 14.556 1.00 26.61 100 GLU A CA 1
ATOM 707 C C . GLU A 1 100 ? -2.784 30.693 14.504 1.00 24.05 100 GLU A C 1
ATOM 708 O O . GLU A 1 100 ? -2.205 29.688 14.833 1.00 25.50 100 GLU A O 1
ATOM 714 N N . TYR A 1 101 ? -4.042 30.686 14.103 1.00 23.46 101 TYR A N 1
ATOM 715 C CA . TYR A 1 101 ? -4.804 29.458 13.972 1.00 21.98 101 TYR A CA 1
ATOM 716 C C . TYR A 1 101 ? -4.592 28.951 12.519 1.00 22.71 101 TYR A C 1
ATOM 717 O O . TYR A 1 101 ? -4.638 29.728 11.551 1.00 22.63 101 TYR A O 1
ATOM 726 N N . LEU A 1 102 ? -4.330 27.674 12.355 1.00 20.92 102 LEU A N 1
ATOM 727 C CA . LEU A 1 102 ? -4.107 27.128 11.002 1.00 21.46 102 LEU A CA 1
ATOM 728 C C . LEU A 1 102 ? -4.994 25.904 10.936 1.00 23.03 102 LEU A C 1
ATOM 729 O O . LEU A 1 102 ? -4.719 24.901 11.613 1.00 23.94 102 LEU A O 1
ATOM 734 N N . GLY A 1 103 ? -6.044 26.034 10.112 1.00 22.85 103 GLY A N 1
ATOM 735 C CA . GLY A 1 103 ? -7.084 25.010 10.043 1.00 23.86 103 GLY A CA 1
ATOM 736 C C . GLY A 1 103 ? -7.004 23.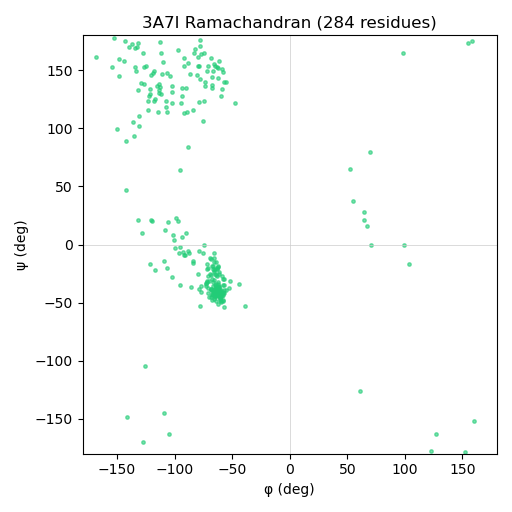910 9.018 1.00 24.97 103 GLY A C 1
ATOM 737 O O . GLY A 1 103 ? -7.938 23.082 8.957 1.00 27.80 103 GLY A O 1
ATOM 738 N N . GLY A 1 104 ? -5.890 23.849 8.300 1.00 21.32 104 GLY A N 1
ATOM 739 C CA . GLY A 1 104 ? -5.757 22.830 7.267 1.00 21.29 104 GLY A CA 1
ATOM 740 C C . GLY A 1 104 ? -5.140 21.529 7.673 1.00 23.22 104 GLY A C 1
ATOM 741 O O . GLY A 1 104 ? -5.170 20.608 6.859 1.00 26.85 104 GLY A O 1
ATOM 742 N N . GLY A 1 105 ? -4.594 21.442 8.878 1.00 22.53 105 GLY A N 1
ATOM 743 C CA . GLY A 1 105 ? -3.961 20.204 9.309 1.00 24.12 105 GLY A CA 1
ATOM 744 C C . GLY A 1 105 ? -2.453 20.291 9.115 1.00 23.50 105 GLY A C 1
ATOM 745 O O . GLY A 1 105 ? -1.929 21.192 8.468 1.00 25.32 105 GLY A O 1
ATOM 746 N N . SER A 1 106 ? -1.740 19.384 9.739 1.00 20.37 106 SER A N 1
ATOM 747 C CA . SER A 1 106 ? -0.319 19.352 9.525 1.00 19.67 106 SER A CA 1
ATOM 748 C C . SER A 1 106 ? 0.009 18.582 8.249 1.00 17.65 106 SER A C 1
ATOM 749 O O . SER A 1 106 ? -0.817 17.866 7.723 1.00 19.58 106 SER A O 1
ATOM 752 N N . ALA A 1 107 ? 1.223 18.730 7.749 1.00 17.35 107 ALA A N 1
ATOM 753 C CA . ALA A 1 107 ? 1.601 17.963 6.559 1.00 17.58 107 ALA A CA 1
ATOM 754 C C . ALA A 1 107 ? 1.545 16.474 6.872 1.00 17.92 107 ALA A C 1
ATOM 755 O O . ALA A 1 107 ? 1.256 15.679 5.954 1.00 18.42 107 ALA A O 1
ATOM 757 N N . LEU A 1 108 ? 1.842 16.083 8.120 1.00 18.83 108 LEU A N 1
ATOM 758 C CA . LEU A 1 108 ? 1.714 14.666 8.477 1.00 19.46 108 LEU A CA 1
ATOM 759 C C . LEU A 1 108 ? 0.266 14.234 8.367 1.00 19.39 108 LEU A C 1
ATOM 760 O O . LEU A 1 108 ? -0.028 13.126 7.868 1.00 20.85 108 LEU A O 1
ATOM 765 N N . ASP A 1 109 ? -0.667 15.054 8.829 1.00 20.22 109 ASP A N 1
ATOM 766 C CA . ASP A 1 109 ? -2.071 14.665 8.705 1.00 21.30 109 ASP A CA 1
ATOM 767 C C . ASP A 1 109 ? -2.410 14.460 7.260 1.00 21.13 109 ASP A C 1
ATOM 768 O O . ASP A 1 109 ? -3.126 13.488 6.866 1.00 22.82 109 ASP A O 1
ATOM 773 N N . LEU A 1 110 ? -1.961 15.379 6.425 1.00 20.04 110 LEU A N 1
ATOM 774 C CA . LEU A 1 110 ? -2.252 15.339 5.019 1.00 21.36 110 LEU A CA 1
ATOM 775 C C . LEU A 1 110 ? -1.715 14.141 4.294 1.00 20.90 110 LEU A C 1
ATOM 776 O O . LEU A 1 110 ? -2.189 13.847 3.200 1.00 21.01 110 LEU A O 1
ATOM 781 N N . LEU A 1 111 ? -0.730 13.464 4.888 1.00 19.31 111 LEU A N 1
ATOM 782 C CA . LEU A 1 111 ? -0.201 12.235 4.270 1.00 21.44 111 LEU A CA 1
ATOM 783 C C . LEU A 1 111 ? -1.058 11.039 4.648 1.00 22.22 111 LEU A C 1
ATOM 784 O O . LEU A 1 111 ? -0.962 10.000 4.003 1.00 22.35 111 LEU A O 1
ATOM 789 N N . GLU A 1 112 ? -1.899 11.143 5.666 1.00 22.63 112 GLU A N 1
ATOM 790 C CA . GLU A 1 112 ? -2.674 9.954 6.068 1.00 23.01 112 GLU A CA 1
ATOM 791 C C . GLU A 1 112 ? -3.522 9.255 5.019 1.00 23.84 112 GLU A C 1
ATOM 792 O O . GLU A 1 112 ? -3.557 8.026 5.003 1.00 23.91 112 GLU A O 1
ATOM 798 N N . PRO A 1 113 ? -4.200 10.003 4.117 1.00 21.58 113 PRO A N 1
ATOM 799 C CA . PRO A 1 113 ? -5.042 9.331 3.115 1.00 22.63 113 PRO A CA 1
ATOM 800 C C . PRO A 1 113 ? -4.300 8.612 2.048 1.00 24.23 113 PRO A C 1
ATOM 801 O O . PRO A 1 113 ? -4.866 7.744 1.364 1.00 27.35 113 PRO A O 1
ATOM 805 N N . GLY A 1 114 ? -3.030 8.911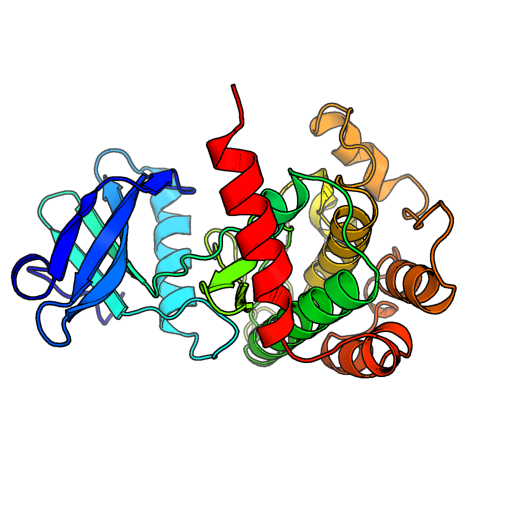 1.882 1.00 22.13 114 GLY A N 1
ATOM 806 C CA . GLY A 1 114 ? -2.307 8.269 0.786 1.00 22.12 114 GLY A CA 1
ATOM 807 C C . GLY A 1 114 ? -1.157 9.136 0.294 1.00 20.24 114 GLY A C 1
ATOM 808 O O . GLY A 1 114 ? -0.943 10.248 0.815 1.00 20.52 114 GLY A O 1
ATOM 809 N N . PRO A 1 115 ? -0.422 8.706 -0.716 1.00 20.29 115 PRO A N 1
ATOM 810 C CA . PRO A 1 115 ? 0.714 9.454 -1.242 1.00 20.79 115 PRO A CA 1
ATOM 811 C C . PRO A 1 115 ? 0.427 10.804 -1.822 1.00 21.80 115 PRO A C 1
ATOM 812 O O . PRO A 1 115 ? -0.684 11.107 -2.307 1.00 21.79 115 PRO A O 1
ATOM 816 N N . LEU A 1 116 ? 1.446 11.656 -1.732 1.00 21.60 116 LEU A N 1
ATOM 817 C CA . LEU A 1 116 ? 1.420 12.968 -2.360 1.00 22.09 116 LEU A CA 1
ATOM 818 C C . LEU A 1 116 ? 2.026 12.824 -3.722 1.00 21.00 116 LEU A C 1
ATOM 819 O O . LEU A 1 116 ? 2.752 11.837 -3.983 1.00 23.89 116 LEU A O 1
ATOM 824 N N . ASP A 1 117 ? 1.748 13.771 -4.610 1.00 22.11 117 ASP A N 1
ATOM 825 C CA . ASP A 1 117 ? 2.399 13.769 -5.897 1.00 23.43 117 ASP A CA 1
ATOM 826 C C . ASP A 1 117 ? 3.594 14.742 -5.818 1.00 22.48 117 ASP A C 1
ATOM 827 O O . ASP A 1 117 ? 3.739 15.492 -4.806 1.00 21.44 117 ASP A O 1
ATOM 832 N N . GLU A 1 118 ? 4.496 14.725 -6.790 1.00 19.68 118 GLU A N 1
ATOM 833 C CA . GLU A 1 118 ? 5.691 15.571 -6.723 1.00 19.58 118 GLU A CA 1
ATOM 834 C C . GLU A 1 118 ? 5.436 17.064 -6.720 1.00 20.12 118 GLU A C 1
ATOM 835 O O . GLU A 1 118 ? 6.216 17.813 -6.130 1.00 19.72 118 GLU A O 1
ATOM 841 N N . THR A 1 119 ? 4.326 17.515 -7.307 1.00 21.56 119 THR A N 1
ATOM 842 C CA . THR A 1 119 ? 4.036 18.925 -7.291 1.00 22.02 119 THR A CA 1
ATOM 843 C C . THR A 1 119 ? 3.661 19.261 -5.848 1.00 20.41 119 THR A C 1
ATOM 844 O O . THR A 1 119 ? 4.070 20.324 -5.343 1.00 21.16 119 THR A O 1
ATOM 848 N N . GLN A 1 120 ? 2.878 18.398 -5.185 1.00 19.33 120 GLN A N 1
ATOM 849 C CA . GLN A 1 120 ? 2.543 18.729 -3.790 1.00 18.70 120 GLN A CA 1
ATOM 850 C C . GLN A 1 120 ? 3.805 18.704 -2.902 1.00 17.75 120 GLN A C 1
ATOM 851 O O . GLN A 1 120 ? 3.958 19.588 -2.023 1.00 19.21 120 GLN A O 1
ATOM 857 N N . ILE A 1 121 ? 4.675 17.724 -3.102 1.00 18.47 121 ILE A N 1
ATOM 858 C CA . ILE A 1 121 ? 5.906 17.621 -2.319 1.00 17.55 121 ILE A CA 1
ATOM 859 C C . ILE A 1 121 ? 6.748 18.853 -2.505 1.00 17.41 121 ILE A C 1
ATOM 860 O O . ILE A 1 121 ? 7.198 19.462 -1.548 1.00 19.10 121 ILE A O 1
ATOM 865 N N . ALA A 1 122 ? 6.963 19.283 -3.753 1.00 17.09 122 ALA A N 1
ATOM 866 C CA . ALA A 1 122 ? 7.775 20.463 -4.011 1.00 16.75 122 ALA A CA 1
ATOM 867 C C . ALA A 1 122 ? 7.177 21.742 -3.456 1.00 16.38 122 ALA A C 1
ATOM 868 O O . ALA A 1 122 ? 7.934 22.613 -2.978 1.00 18.48 122 ALA A O 1
ATOM 870 N N . THR A 1 123 ? 5.842 21.846 -3.552 1.00 17.18 123 THR A N 1
ATOM 871 C CA . THR A 1 123 ? 5.198 23.062 -3.049 1.00 17.36 123 THR A CA 1
ATOM 872 C C . THR A 1 123 ? 5.395 23.183 -1.548 1.00 18.30 123 THR A C 1
ATOM 873 O O . THR A 1 123 ? 5.734 24.246 -1.024 1.00 19.98 123 THR A O 1
ATOM 877 N N . ILE A 1 124 ? 5.202 22.066 -0.850 1.00 17.71 124 ILE A N 1
ATOM 878 C CA . ILE A 1 124 ? 5.336 22.075 0.594 1.00 17.47 124 ILE A CA 1
ATOM 879 C C . ILE A 1 124 ? 6.799 22.303 0.947 1.00 18.10 124 ILE A C 1
ATOM 880 O O . ILE A 1 124 ? 7.130 23.119 1.833 1.00 17.27 124 ILE A O 1
ATOM 885 N N . LEU A 1 125 ? 7.722 21.619 0.290 1.00 16.87 125 LEU A N 1
ATOM 886 C CA . LEU A 1 125 ? 9.131 21.859 0.571 1.00 16.50 125 LEU A CA 1
ATOM 887 C C . LEU A 1 125 ? 9.606 23.305 0.329 1.00 16.30 125 LEU A C 1
ATOM 888 O O . LEU A 1 125 ? 10.419 23.857 1.116 1.00 17.81 125 LEU A O 1
ATOM 893 N N . ARG A 1 126 ? 9.098 23.940 -0.747 1.00 17.78 126 ARG A N 1
ATOM 894 C CA . ARG A 1 126 ? 9.468 25.314 -1.043 1.00 16.76 126 ARG A CA 1
ATOM 895 C C . ARG A 1 126 ? 9.047 26.223 0.145 1.00 17.35 126 ARG A C 1
ATOM 896 O O . ARG A 1 126 ? 9.822 27.074 0.574 1.00 18.05 126 ARG A O 1
ATOM 904 N N . GLU A 1 127 ? 7.811 26.033 0.626 1.00 16.66 127 GLU A N 1
ATOM 905 C CA . GLU A 1 127 ? 7.377 26.878 1.743 1.00 16.04 127 GLU A CA 1
ATOM 906 C C . GLU A 1 127 ? 8.177 26.598 3.008 1.00 17.20 127 GLU A C 1
ATOM 907 O O . GLU A 1 127 ? 8.542 27.539 3.741 1.00 18.82 127 GLU A O 1
ATOM 913 N N . ILE A 1 128 ? 8.486 25.340 3.290 1.00 16.59 128 ILE A N 1
ATOM 914 C CA . ILE A 1 128 ? 9.286 25.045 4.462 1.00 16.14 128 ILE A CA 1
ATOM 915 C C . ILE A 1 128 ? 10.661 25.735 4.333 1.00 16.81 128 ILE A C 1
ATOM 916 O O . ILE A 1 128 ? 11.194 26.268 5.269 1.00 16.55 128 ILE A O 1
ATOM 921 N N . LEU A 1 129 ? 11.262 25.676 3.154 1.00 15.50 129 LEU A N 1
ATOM 922 C CA . LEU A 1 129 ? 12.560 26.285 2.888 1.00 16.52 129 LEU A CA 1
ATOM 923 C C . LEU A 1 129 ? 12.500 27.838 3.105 1.00 16.34 129 LEU A C 1
ATOM 924 O O . LEU A 1 129 ? 13.494 28.397 3.559 1.00 18.17 129 LEU A O 1
ATOM 929 N N . LYS A 1 130 ? 11.368 28.448 2.730 1.00 18.62 130 LYS A N 1
ATOM 930 C CA . LYS A 1 130 ? 11.258 29.907 2.983 1.00 18.98 130 LYS A CA 1
ATOM 931 C C . LYS A 1 130 ? 11.251 30.170 4.492 1.00 18.80 130 LYS A C 1
ATOM 932 O O . LYS A 1 130 ? 11.831 31.134 4.960 1.00 20.49 130 LYS A O 1
ATOM 938 N N . GLY A 1 131 ? 10.577 29.322 5.261 1.00 17.58 131 GLY A N 1
ATOM 939 C CA . GLY A 1 131 ? 10.608 29.450 6.701 1.00 17.19 131 GLY A CA 1
ATOM 940 C C . GLY A 1 131 ? 12.001 29.211 7.281 1.00 19.09 131 GLY A C 1
ATOM 941 O O . GLY A 1 131 ? 12.469 29.911 8.178 1.00 17.96 131 GLY A O 1
ATOM 942 N N . LEU A 1 132 ? 12.701 28.179 6.785 1.00 16.78 132 LEU A N 1
ATOM 943 C CA . LEU A 1 132 ? 14.064 27.940 7.250 1.00 18.26 132 LEU A CA 1
ATOM 944 C C . LEU A 1 132 ? 14.992 29.077 6.893 1.00 18.35 132 LEU A C 1
ATOM 945 O O . LEU A 1 132 ? 15.852 29.453 7.722 1.00 19.84 132 LEU A O 1
ATOM 950 N N . ASP A 1 133 ? 14.838 29.618 5.681 1.00 19.25 133 ASP A N 1
ATOM 951 C CA . ASP A 1 133 ? 15.718 30.736 5.293 1.00 20.10 133 ASP A CA 1
ATOM 952 C C . ASP A 1 133 ? 15.485 31.900 6.282 1.00 19.76 133 ASP A C 1
ATOM 953 O O . ASP A 1 133 ? 16.470 32.537 6.700 1.00 20.78 133 ASP A O 1
ATOM 958 N N . TYR A 1 134 ? 14.218 32.184 6.571 1.00 18.98 134 TYR A N 1
ATOM 959 C CA . TYR A 1 134 ? 13.951 33.241 7.576 1.00 18.99 134 TYR A CA 1
ATOM 960 C C . TYR A 1 134 ? 14.602 32.952 8.919 1.00 21.98 134 TYR A C 1
ATOM 961 O O . TYR A 1 134 ? 15.392 33.755 9.474 1.00 21.51 134 TYR A O 1
ATOM 970 N N . LEU A 1 135 ? 14.333 31.764 9.475 1.00 19.47 135 LEU A N 1
ATOM 971 C CA . LEU A 1 135 ? 14.884 31.461 10.773 1.00 18.28 135 LEU A CA 1
ATOM 972 C C . LEU A 1 135 ? 16.401 31.508 10.794 1.00 19.99 135 LEU A C 1
ATOM 973 O O . LEU A 1 135 ? 17.008 32.064 11.735 1.00 20.85 135 LEU A O 1
ATOM 978 N N . HIS A 1 136 ? 17.030 30.915 9.768 1.00 18.28 136 HIS A N 1
ATOM 979 C CA . HIS A 1 136 ? 18.458 30.851 9.715 1.00 19.19 136 HIS A CA 1
ATOM 980 C C . HIS A 1 136 ? 19.083 32.230 9.589 1.00 21.13 136 HIS A C 1
ATOM 981 O O . HIS A 1 136 ? 20.153 32.500 10.136 1.00 22.83 136 HIS A O 1
ATOM 988 N N . SER A 1 137 ? 18.390 33.098 8.864 1.00 21.27 137 SER A N 1
ATOM 989 C CA . SER A 1 137 ? 18.904 34.480 8.686 1.00 23.43 137 SER A CA 1
ATOM 990 C C . SER A 1 137 ? 18.823 35.199 10.044 1.00 25.69 137 SER A C 1
ATOM 991 O O . SER A 1 137 ? 19.613 36.130 10.300 1.00 27.62 137 SER A O 1
ATOM 994 N N . GLU A 1 138 ? 17.907 34.783 10.909 1.00 24.32 138 GLU A N 1
ATOM 995 C CA . GLU A 1 138 ? 17.765 35.337 12.267 1.00 23.88 138 GLU A CA 1
ATOM 996 C C . GLU A 1 138 ? 18.606 34.605 13.305 1.00 24.44 138 GLU A C 1
ATOM 997 O O . GLU A 1 138 ? 18.448 34.789 14.497 1.00 25.00 138 GLU A O 1
ATOM 1003 N N . LYS A 1 139 ? 19.486 33.721 12.832 1.00 23.87 139 LYS A N 1
ATOM 1004 C CA . LYS A 1 139 ? 20.345 32.918 13.680 1.00 24.20 139 LYS A CA 1
ATOM 1005 C C . LYS A 1 139 ? 19.610 31.960 14.551 1.00 22.88 139 LYS A C 1
ATOM 1006 O O . LYS A 1 139 ? 20.119 31.521 15.581 1.00 24.73 139 LYS A O 1
ATOM 1012 N N . LYS A 1 140 ? 18.427 31.538 14.082 1.00 22.36 140 LYS A N 1
ATOM 1013 C CA . LYS A 1 140 ? 17.637 30.576 14.844 1.00 21.11 140 LYS A CA 1
ATOM 1014 C C . LYS A 1 140 ? 17.723 29.227 14.142 1.00 21.52 140 LYS A C 1
ATOM 1015 O O . LYS A 1 140 ? 17.853 29.195 12.908 1.00 25.53 140 LYS A O 1
ATOM 1021 N N . ILE A 1 141 ? 17.688 28.159 14.922 1.00 20.55 141 ILE A N 1
ATOM 1022 C CA . ILE A 1 141 ? 17.710 26.777 14.329 1.00 20.39 141 ILE A CA 1
ATOM 1023 C C . ILE A 1 141 ? 16.416 26.157 14.888 1.00 21.13 141 ILE A C 1
ATOM 1024 O O . ILE A 1 141 ? 16.205 26.200 16.106 1.00 21.15 141 ILE A O 1
ATOM 1029 N N . HIS A 1 142 ? 15.533 25.581 14.054 1.00 17.64 142 HIS A N 1
ATOM 1030 C CA . HIS A 1 142 ? 14.293 25.005 14.532 1.00 17.38 142 HIS A CA 1
ATOM 1031 C C . HIS A 1 142 ? 14.502 23.766 15.389 1.00 18.04 142 HIS A C 1
ATOM 1032 O O . HIS A 1 142 ? 13.986 23.651 16.531 1.00 18.63 142 HIS A O 1
ATOM 1039 N N . ARG A 1 143 ? 15.352 22.876 14.865 1.00 16.36 143 ARG A N 1
ATOM 1040 C CA . ARG A 1 143 ? 15.749 21.618 15.524 1.00 18.16 143 ARG A CA 1
ATOM 1041 C C . ARG A 1 143 ? 14.735 20.517 15.635 1.00 17.99 143 ARG A C 1
ATOM 1042 O O . ARG A 1 143 ? 15.057 19.433 16.148 1.00 19.99 143 ARG A O 1
ATOM 1050 N N . ASP A 1 144 ? 13.534 20.748 15.145 1.00 17.31 144 ASP A N 1
ATOM 1051 C CA . ASP A 1 144 ? 12.522 19.690 15.157 1.00 17.48 144 ASP A CA 1
ATOM 1052 C C . ASP A 1 144 ? 11.694 19.762 13.869 1.00 16.49 144 ASP A C 1
ATOM 1053 O O . ASP A 1 144 ? 10.478 19.624 13.902 1.00 16.83 144 ASP A O 1
ATOM 1058 N N . ILE A 1 145 ? 12.405 19.891 12.746 1.00 17.08 145 ILE A N 1
ATOM 1059 C CA . ILE A 1 145 ? 11.733 19.897 11.433 1.00 17.99 145 ILE A CA 1
ATOM 1060 C C . ILE A 1 145 ? 11.293 18.452 11.105 1.00 16.43 145 ILE A C 1
ATOM 1061 O O . ILE A 1 145 ? 12.108 17.525 11.142 1.00 16.90 145 ILE A O 1
ATOM 1066 N N . LYS A 1 146 ? 10.007 18.310 10.857 1.00 14.74 146 LYS A N 1
ATOM 1067 C CA . LYS A 1 146 ? 9.369 17.026 10.468 1.00 13.93 146 LYS A CA 1
ATOM 1068 C C . LYS A 1 146 ? 7.972 17.377 10.013 1.00 14.38 146 LYS A C 1
ATOM 1069 O O . LYS A 1 146 ? 7.444 18.487 10.318 1.00 14.91 146 LYS A O 1
ATOM 1075 N N . ALA A 1 14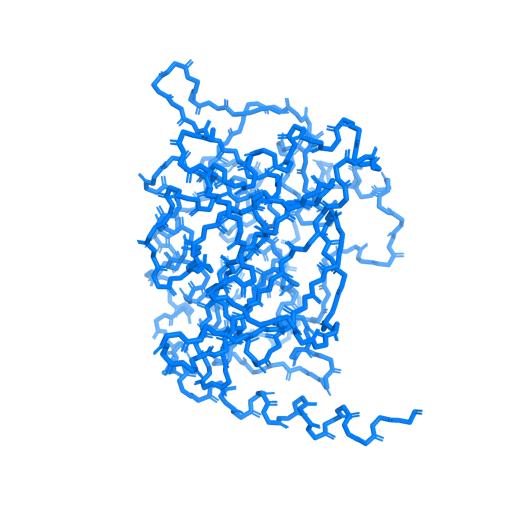7 ? 7.309 16.516 9.273 1.00 15.19 147 ALA A N 1
ATOM 1076 C CA . ALA A 1 147 ? 5.987 16.873 8.757 1.00 14.88 147 ALA A CA 1
ATOM 1077 C C . ALA A 1 147 ? 4.924 17.274 9.775 1.00 16.69 147 ALA A C 1
ATOM 1078 O O . ALA A 1 147 ? 4.048 18.067 9.520 1.00 17.15 147 ALA A O 1
ATOM 1080 N N . ALA A 1 148 ? 5.031 16.724 10.985 1.00 17.28 148 ALA A N 1
ATOM 1081 C CA . ALA A 1 148 ? 4.077 17.064 12.064 1.00 17.74 148 ALA A CA 1
ATOM 1082 C C . ALA A 1 148 ? 4.190 18.503 12.508 1.00 18.22 148 ALA A C 1
ATOM 1083 O O . ALA A 1 148 ? 3.213 18.988 13.095 1.00 19.44 148 ALA A O 1
ATOM 1085 N N . ASN A 1 149 ? 5.338 19.122 12.240 1.00 16.61 149 ASN A N 1
ATOM 1086 C CA . ASN A 1 149 ? 5.501 20.507 12.691 1.00 16.22 149 ASN A CA 1
ATOM 1087 C C . ASN A 1 149 ? 5.395 21.476 11.528 1.00 16.84 149 ASN A C 1
ATOM 1088 O O . ASN A 1 149 ? 5.862 22.616 11.621 1.00 18.85 149 ASN A O 1
ATOM 1093 N N . VAL A 1 150 ? 4.809 21.026 10.429 1.00 15.78 150 VAL A N 1
ATOM 1094 C CA . VAL A 1 150 ? 4.549 21.908 9.246 1.00 15.70 150 VAL A CA 1
ATOM 1095 C C . VAL A 1 150 ? 3.032 21.984 9.170 1.00 17.37 150 VAL A C 1
ATOM 1096 O O . VAL A 1 150 ? 2.353 20.995 8.949 1.00 18.02 150 VAL A O 1
ATOM 1100 N N . LEU A 1 151 ? 2.476 23.178 9.405 1.00 16.47 151 LEU A N 1
ATOM 1101 C CA . LEU A 1 151 ? 1.051 23.357 9.502 1.00 17.09 151 LEU A CA 1
ATOM 1102 C C . LEU A 1 151 ? 0.520 24.139 8.349 1.00 18.10 151 LEU A C 1
ATOM 1103 O O . LEU A 1 151 ? 1.192 25.036 7.864 1.00 18.14 151 LEU A O 1
ATOM 1108 N N . LEU A 1 152 ? -0.700 23.818 7.945 1.00 18.14 152 LEU A N 1
ATOM 1109 C CA . LEU A 1 152 ? -1.292 24.521 6.797 1.00 17.52 152 LEU A CA 1
ATOM 1110 C C . LEU A 1 152 ? -2.557 25.277 7.168 1.00 18.36 152 LEU A C 1
ATOM 1111 O O . LEU A 1 152 ? -3.296 24.838 8.043 1.00 19.40 152 LEU A O 1
ATOM 1116 N N . SER A 1 153 ? -2.770 26.399 6.490 1.00 18.61 153 SER A N 1
ATOM 1117 C CA . SER A 1 153 ? -4.060 27.125 6.645 1.00 20.25 153 SER A CA 1
ATOM 1118 C C . SER A 1 153 ? -5.100 26.374 5.806 1.00 21.31 153 SER A C 1
ATOM 1119 O O . SER A 1 153 ? -4.768 25.486 4.985 1.00 19.99 153 SER A O 1
ATOM 1122 N N . GLU A 1 154 ? -6.376 26.737 5.938 1.00 22.25 154 GLU A N 1
ATOM 1123 C CA . GLU A 1 154 ? -7.372 26.000 5.186 1.00 24.43 154 GLU A CA 1
ATOM 1124 C C . GLU A 1 154 ? -7.292 26.258 3.701 1.00 23.59 154 GLU A C 1
ATOM 1125 O O . GLU A 1 154 ? -7.929 25.539 2.944 1.00 25.12 154 GLU A O 1
ATOM 1131 N N . HIS A 1 155 ? -6.531 27.264 3.317 1.00 22.23 155 HIS A N 1
ATOM 1132 C CA . HIS A 1 155 ? -6.359 27.594 1.907 1.00 24.15 155 HIS A CA 1
ATOM 1133 C C . HIS A 1 155 ? -5.006 27.265 1.367 1.00 23.70 155 HIS A C 1
ATOM 1134 O O . HIS A 1 155 ? -4.646 27.622 0.236 1.00 23.78 155 HIS A O 1
ATOM 1141 N N . GLY A 1 156 ? -4.263 26.489 2.163 1.00 21.52 156 GLY A N 1
ATOM 1142 C CA . GLY A 1 156 ? -3.011 26.021 1.640 1.00 22.00 156 GLY A CA 1
ATOM 1143 C C . GLY A 1 156 ? -1.728 26.722 2.020 1.00 20.60 156 GLY A C 1
ATOM 1144 O O . GLY A 1 156 ? -0.651 26.318 1.537 1.00 21.32 156 GLY A O 1
ATOM 1145 N N . GLU A 1 157 ? -1.767 27.786 2.837 1.00 20.28 157 GLU A N 1
ATOM 1146 C CA . GLU A 1 157 ? -0.515 28.421 3.211 1.00 21.62 157 GLU A CA 1
ATOM 1147 C C . GLU A 1 157 ? 0.190 27.467 4.180 1.00 21.17 157 GLU A C 1
ATOM 1148 O O . GLU A 1 157 ? -0.481 26.721 4.907 1.00 22.40 157 GLU A O 1
ATOM 1154 N N . VAL A 1 158 ? 1.521 27.484 4.162 1.00 20.34 158 VAL A N 1
ATOM 1155 C CA . VAL A 1 158 ? 2.317 26.523 4.954 1.00 20.56 158 VAL A CA 1
ATOM 1156 C C . VAL A 1 158 ? 3.217 27.292 5.922 1.00 21.04 158 VAL A C 1
ATOM 1157 O O . VAL A 1 158 ? 3.899 28.228 5.479 1.00 23.18 158 VAL A O 1
ATOM 1161 N N . LYS A 1 159 ? 3.202 26.942 7.209 1.00 18.72 159 LYS A N 1
ATOM 1162 C CA . LYS A 1 159 ? 4.029 27.573 8.201 1.00 18.69 159 LYS A CA 1
ATOM 1163 C C . LYS A 1 159 ? 4.728 26.548 9.112 1.00 18.30 159 LYS A C 1
ATOM 1164 O O . LYS A 1 159 ? 4.176 25.480 9.370 1.00 19.56 159 LYS A O 1
ATOM 1170 N N . LEU A 1 160 ? 5.907 26.911 9.594 1.00 17.72 160 LEU A N 1
ATOM 1171 C CA . LEU A 1 160 ? 6.610 26.090 10.567 1.00 18.07 160 LEU A CA 1
ATOM 1172 C C . LEU A 1 160 ? 6.002 26.371 11.942 1.00 18.09 160 LEU A C 1
ATOM 1173 O O . LEU A 1 160 ? 5.674 27.555 12.273 1.00 19.11 160 LEU A O 1
ATOM 1178 N N . ALA A 1 161 ? 5.960 25.339 12.788 1.00 18.44 161 ALA A N 1
ATOM 1179 C CA . ALA A 1 161 ? 5.398 25.426 14.143 1.00 18.93 161 ALA A CA 1
ATOM 1180 C C . ALA A 1 161 ? 6.269 24.639 15.110 1.00 20.47 161 ALA A C 1
ATOM 1181 O O . ALA A 1 161 ? 7.184 23.907 14.734 1.00 20.26 161 ALA A O 1
ATOM 1183 N N . ASP A 1 162 ? 5.963 24.833 16.380 1.00 21.93 162 ASP A N 1
ATOM 1184 C CA . ASP A 1 162 ? 6.563 24.079 17.523 1.00 23.68 162 ASP A CA 1
ATOM 1185 C C . ASP A 1 162 ? 8.001 24.423 17.739 1.00 24.48 162 ASP A C 1
ATOM 1186 O O . ASP A 1 162 ? 8.915 23.675 17.366 1.00 25.27 162 ASP A O 1
ATOM 1191 N N . PHE A 1 163 ? 8.194 25.560 18.399 1.00 23.67 163 PHE A N 1
ATOM 1192 C CA . PHE A 1 163 ? 9.528 26.089 18.667 1.00 23.50 163 PHE A CA 1
ATOM 1193 C C . PHE A 1 163 ? 10.087 25.768 20.048 1.00 24.29 163 PHE A C 1
ATOM 1194 O O . PHE A 1 163 ? 11.076 26.361 20.480 1.00 25.73 163 PHE A O 1
ATOM 1202 N N . GLY A 1 164 ? 9.523 24.740 20.645 1.00 27.54 164 GLY A N 1
ATOM 1203 C CA . GLY A 1 164 ? 9.947 24.351 21.982 1.00 28.33 164 GLY A CA 1
ATOM 1204 C C . GLY A 1 164 ? 11.385 23.936 22.150 1.00 29.13 164 GLY A C 1
ATOM 1205 O O . GLY A 1 164 ? 11.931 24.022 23.256 1.00 31.33 164 GLY A O 1
ATOM 1206 N N . VAL A 1 165 ? 12.020 23.458 21.101 1.00 25.31 165 VAL A N 1
ATOM 1207 C CA . VAL A 1 165 ? 13.429 23.104 21.233 1.00 24.20 165 VAL A CA 1
ATOM 1208 C C . VAL A 1 165 ? 14.329 23.898 20.299 1.00 21.73 165 VAL A C 1
ATOM 1209 O O . VAL A 1 165 ? 15.480 23.524 20.077 1.00 23.06 165 VAL A O 1
ATOM 1213 N N . ALA A 1 166 ? 13.845 25.023 19.822 1.00 23.32 166 ALA A N 1
ATOM 1214 C CA . ALA A 1 166 ? 14.632 25.851 18.931 1.00 23.20 166 ALA A CA 1
ATOM 1215 C C . ALA A 1 166 ? 15.910 26.395 19.624 1.00 25.07 166 ALA A C 1
ATOM 1216 O O . ALA A 1 166 ? 15.943 26.581 20.857 1.00 26.10 166 ALA A O 1
ATOM 1218 N N . GLY A 1 167 ? 16.928 26.653 18.826 1.00 24.22 167 GLY A N 1
ATOM 1219 C CA . GLY A 1 167 ? 18.200 27.149 19.306 1.00 24.91 167 GLY A CA 1
ATOM 1220 C C . GLY A 1 167 ? 18.490 28.531 18.719 1.00 24.50 167 GLY A C 1
ATOM 1221 O O . GLY A 1 167 ? 18.071 28.889 17.629 1.00 25.23 167 GLY A O 1
ATOM 1222 N N . GLN A 1 168 ? 19.205 29.334 19.494 1.00 24.52 168 GLN A N 1
ATOM 1223 C CA . GLN A 1 168 ? 19.570 30.647 19.054 1.00 23.67 168 GLN A CA 1
ATOM 1224 C C . GLN A 1 168 ? 21.067 30.842 19.074 1.00 24.12 168 GLN A C 1
ATOM 1225 O O . GLN A 1 168 ? 21.706 30.643 20.114 1.00 26.77 168 GLN A O 1
ATOM 1231 N N . LEU A 1 169 ? 21.624 31.208 17.936 1.00 25.87 169 LEU A N 1
ATOM 1232 C CA . LEU A 1 169 ? 23.065 31.487 17.836 1.00 25.78 169 LEU A CA 1
ATOM 1233 C C . LEU A 1 169 ? 23.230 32.980 18.093 1.00 26.93 169 LEU A C 1
ATOM 1234 O O . LEU A 1 169 ? 22.324 33.775 17.863 1.00 26.89 169 LEU A O 1
ATOM 1239 N N . THR A 1 170 ? 24.406 33.355 18.579 1.00 28.54 170 THR A N 1
ATOM 1240 C CA . THR A 1 170 ? 24.680 34.767 18.888 1.00 32.30 170 THR A CA 1
ATOM 1241 C C . THR A 1 170 ? 26.111 34.989 18.526 1.00 35.29 170 THR A C 1
ATOM 1242 O O . THR A 1 170 ? 26.808 34.050 18.175 1.00 35.18 170 THR A O 1
ATOM 1246 N N . ASP A 1 171 ? 26.560 36.234 18.622 1.00 38.74 171 ASP A N 1
ATOM 1247 C CA . ASP A 1 171 ? 27.951 36.546 18.303 1.00 42.99 171 ASP A CA 1
ATOM 1248 C C . ASP A 1 171 ? 28.922 35.724 19.175 1.00 44.10 171 ASP A C 1
ATOM 1249 O O . ASP A 1 171 ? 29.993 35.336 18.709 1.00 45.65 171 ASP A O 1
ATOM 1254 N N . THR A 1 172 ? 28.574 35.454 20.431 1.00 45.38 172 THR A N 1
ATOM 1255 C CA . THR A 1 172 ? 29.484 34.687 21.287 1.00 45.92 172 THR A CA 1
ATOM 1256 C C . THR A 1 172 ? 29.261 33.163 21.280 1.00 44.88 172 THR A C 1
ATOM 1257 O O . THR A 1 172 ? 30.051 32.407 21.837 1.00 43.60 172 THR A O 1
ATOM 1261 N N . GLN A 1 173 ? 28.172 32.724 20.657 1.00 43.74 173 GLN A N 1
ATOM 1262 C CA . GLN A 1 173 ? 27.867 31.304 20.607 1.00 42.50 173 GLN A CA 1
ATOM 1263 C C . GLN A 1 173 ? 27.446 31.019 19.178 1.00 38.21 173 GLN A C 1
ATOM 1264 O O . GLN A 1 173 ? 26.298 31.163 18.805 1.00 34.15 173 GLN A O 1
ATOM 1270 N N . ILE A 1 174 ? 28.417 30.610 18.396 1.00 34.09 174 ILE A N 1
ATOM 1271 C CA . ILE A 1 174 ? 28.198 30.375 16.980 1.00 32.53 174 ILE A CA 1
ATOM 1272 C C . ILE A 1 174 ? 27.731 28.985 16.647 1.00 28.78 174 ILE A C 1
ATOM 1273 O O . ILE A 1 174 ? 27.415 28.729 15.486 1.00 28.40 174 ILE A O 1
ATOM 1278 N N . LYS A 1 175 ? 27.676 28.086 17.645 1.00 26.49 175 LYS A N 1
ATOM 1279 C CA . LYS A 1 175 ? 27.191 26.702 17.422 1.00 25.20 175 LYS A CA 1
ATOM 1280 C C . LYS A 1 175 ? 26.441 26.283 18.662 1.00 25.52 175 LYS A C 1
ATOM 1281 O O . LYS A 1 175 ? 26.628 26.843 19.730 1.00 28.05 175 LYS A O 1
ATOM 1287 N N . ARG A 1 176 ? 25.568 25.300 18.520 1.00 24.48 176 ARG A N 1
ATOM 1288 C CA . ARG A 1 176 ? 24.865 24.706 19.645 1.00 24.25 176 ARG A CA 1
ATOM 1289 C C . ARG A 1 176 ? 25.405 23.256 19.774 1.00 23.91 176 ARG A C 1
ATOM 1290 O O . ARG A 1 176 ? 26.044 22.708 18.849 1.00 24.30 176 ARG A O 1
ATOM 1298 N N . ASN A 1 177 ? 25.144 22.606 20.912 1.00 25.98 177 ASN A N 1
ATOM 1299 C CA . ASN A 1 177 ? 25.555 21.204 21.093 1.00 26.59 177 ASN A CA 1
ATOM 1300 C C . ASN A 1 177 ? 24.449 20.387 21.737 1.00 25.78 177 ASN A C 1
ATOM 1301 O O . ASN A 1 177 ? 24.622 19.174 21.962 1.00 28.01 177 ASN A O 1
ATOM 1317 N N . PHE A 1 179 ? 21.441 17.929 22.651 1.00 25.73 179 PHE A N 1
ATOM 1318 C CA . PHE A 1 179 ? 20.742 16.794 22.047 1.00 25.58 179 PHE A CA 1
ATOM 1319 C C . PHE A 1 179 ? 19.233 17.059 22.135 1.00 25.87 179 PHE A C 1
ATOM 1320 O O . PHE A 1 179 ? 18.609 16.877 23.190 1.00 26.53 179 PHE A O 1
ATOM 1328 N N . VAL A 1 180 ? 18.612 17.485 21.031 1.00 22.98 180 VAL A N 1
ATOM 1329 C CA . VAL A 1 180 ? 17.184 17.723 20.992 1.00 23.72 180 VAL A CA 1
ATOM 1330 C C . VAL A 1 180 ? 16.725 17.412 19.588 1.00 23.03 180 VAL A C 1
ATOM 1331 O O . VAL A 1 180 ? 17.526 17.481 18.666 1.00 23.85 180 VAL A O 1
ATOM 1335 N N . GLY A 1 181 ? 15.428 17.176 19.490 1.00 22.33 181 GLY A N 1
ATOM 1336 C CA . GLY A 1 181 ? 14.814 16.836 18.204 1.00 21.62 181 GLY A CA 1
ATOM 1337 C C . GLY A 1 181 ? 14.034 15.564 18.335 1.00 23.18 181 GLY A C 1
ATOM 1338 O O . GLY A 1 181 ? 13.715 15.092 19.451 1.00 25.26 181 GLY A O 1
ATOM 1339 N N . THR A 1 182 ? 13.713 14.959 17.189 1.00 20.06 182 THR A N 1
ATOM 1340 C CA . THR A 1 182 ? 12.959 13.704 17.189 1.00 20.72 182 THR A CA 1
ATOM 1341 C C . THR A 1 182 ? 13.969 12.796 16.524 1.00 22.34 182 THR A C 1
ATOM 1342 O O . THR A 1 182 ? 14.384 13.066 15.383 1.00 20.95 182 THR A O 1
ATOM 1346 N N . PRO A 1 183 ? 14.358 11.673 17.174 1.00 22.06 183 PRO A N 1
ATOM 1347 C CA . PRO A 1 183 ? 15.389 10.783 16.605 1.00 21.23 183 PRO A CA 1
ATOM 1348 C C . PRO A 1 183 ? 15.443 10.503 15.091 1.00 17.23 183 PRO A C 1
ATOM 1349 O O . PRO A 1 183 ? 16.504 10.727 14.506 1.00 18.24 183 PRO A O 1
ATOM 1353 N N . PHE A 1 184 ? 14.337 10.082 14.532 1.00 18.11 184 PHE A N 1
ATOM 1354 C CA . PHE A 1 184 ? 14.439 9.732 13.112 1.00 17.16 184 PHE A CA 1
ATOM 1355 C C . PHE A 1 184 ? 14.832 10.880 12.229 1.00 17.38 184 PHE A C 1
ATOM 1356 O O . PHE A 1 184 ? 15.314 10.649 11.128 1.00 17.02 184 PHE A O 1
ATOM 1364 N N . TRP A 1 185 ? 14.566 12.103 12.686 1.00 16.37 185 TRP A N 1
ATOM 1365 C CA . TRP A 1 185 ? 14.882 13.291 11.865 1.00 15.95 185 TRP A CA 1
ATOM 1366 C C . TRP A 1 185 ? 16.153 14.002 12.235 1.00 16.84 185 TRP A C 1
ATOM 1367 O O . TRP A 1 185 ? 16.568 14.960 11.582 1.00 16.80 185 TRP A O 1
ATOM 1378 N N . MET A 1 186 ? 16.830 13.549 13.291 1.00 17.12 186 MET A N 1
ATOM 1379 C CA . MET A 1 186 ? 18.021 14.236 13.790 1.00 17.20 186 MET A CA 1
ATOM 1380 C C . MET A 1 186 ? 19.230 14.072 12.947 1.00 16.41 186 MET A C 1
ATOM 1381 O O . MET A 1 186 ? 19.525 12.943 12.498 1.00 16.91 186 MET A O 1
ATOM 1386 N N . ALA A 1 187 ? 19.995 15.120 12.789 1.00 16.40 187 ALA A N 1
ATOM 1387 C CA . ALA A 1 187 ? 21.253 15.056 12.048 1.00 16.79 187 ALA A CA 1
ATOM 1388 C C . ALA A 1 187 ? 22.278 14.269 12.863 1.00 18.04 187 ALA A C 1
ATOM 1389 O O . ALA A 1 187 ? 22.233 14.293 14.119 1.00 18.22 187 ALA A O 1
ATOM 1391 N N . PRO A 1 188 ? 23.243 13.643 12.204 1.00 17.61 188 PRO A N 1
ATOM 1392 C CA . PRO A 1 188 ? 24.244 12.870 12.931 1.00 18.40 188 PRO A CA 1
ATOM 1393 C C . PRO A 1 188 ? 25.055 13.687 13.886 1.00 20.28 188 PRO A C 1
ATOM 1394 O O . PRO A 1 188 ? 25.344 13.173 14.983 1.00 20.82 188 PRO A O 1
ATOM 1398 N N . GLU A 1 189 ? 25.366 14.941 13.539 1.00 18.33 189 GLU A N 1
ATOM 1399 C CA . GLU A 1 189 ? 26.174 15.742 14.456 1.00 18.97 189 GLU A CA 1
ATOM 1400 C C . GLU A 1 189 ? 25.339 16.138 15.667 1.00 20.61 189 GLU A C 1
ATOM 1401 O O . GLU A 1 189 ? 25.933 16.430 16.738 1.00 21.03 189 GLU A O 1
ATOM 1407 N N . VAL A 1 190 ? 24.011 16.125 15.594 1.00 18.90 190 VAL A N 1
ATOM 1408 C CA . VAL A 1 190 ? 23.196 16.484 16.790 1.00 20.64 190 VAL A CA 1
ATOM 1409 C C . VAL A 1 190 ? 23.167 15.278 17.699 1.00 21.88 190 VAL A C 1
ATOM 1410 O O . VAL A 1 190 ? 23.347 15.412 18.938 1.00 21.96 190 VAL A O 1
ATOM 1414 N N . ILE A 1 191 ? 23.086 14.088 17.136 1.00 21.22 191 ILE A N 1
ATOM 1415 C CA . ILE A 1 191 ? 23.079 12.875 17.973 1.00 21.79 191 ILE A CA 1
ATOM 1416 C C . ILE A 1 191 ? 24.397 12.767 18.691 1.00 25.07 191 ILE A C 1
ATOM 1417 O O . ILE A 1 191 ? 24.431 12.359 19.886 1.00 24.98 191 ILE A O 1
ATOM 1422 N N . LYS A 1 192 ? 25.473 13.114 18.023 1.00 22.83 192 LYS A N 1
ATOM 1423 C CA . LYS A 1 192 ? 26.825 13.008 18.606 1.00 25.37 192 LYS A CA 1
ATOM 1424 C C . LYS A 1 192 ? 27.085 14.178 19.542 1.00 26.20 192 LYS A C 1
ATOM 1425 O O . LYS A 1 192 ? 28.124 14.205 20.236 1.00 26.85 192 LYS A O 1
ATOM 1431 N N . GLN A 1 193 ? 26.144 15.122 19.593 1.00 24.25 193 GLN A N 1
ATOM 1432 C CA . GLN A 1 193 ? 26.305 16.333 20.381 1.00 26.03 193 GLN A CA 1
ATOM 1433 C C . GLN A 1 193 ? 27.587 17.136 20.053 1.00 26.75 193 GLN A C 1
ATOM 1434 O O . GLN A 1 193 ? 28.234 17.747 20.924 1.00 28.41 193 GLN A O 1
ATOM 1440 N N . SER A 1 194 ? 27.937 17.167 18.783 1.00 26.00 194 SER A N 1
ATOM 1441 C CA . SER A 1 194 ? 29.042 17.923 18.268 1.00 26.66 194 SER A CA 1
ATOM 1442 C C . SER A 1 194 ? 28.525 19.362 18.198 1.00 26.79 194 SER A C 1
ATOM 1443 O O . SER A 1 194 ? 27.328 19.640 18.423 1.00 27.94 194 SER A O 1
ATOM 1446 N N . ALA A 1 195 ? 29.406 20.277 17.832 1.00 26.00 195 ALA A N 1
ATOM 1447 C CA . ALA A 1 195 ? 29.037 21.692 17.676 1.00 25.45 195 ALA A CA 1
ATOM 1448 C C . ALA A 1 195 ? 28.352 21.741 16.325 1.00 25.23 195 ALA A C 1
ATOM 1449 O O . ALA A 1 195 ? 28.946 21.343 15.311 1.00 29.15 195 ALA A O 1
ATOM 1451 N N . TYR A 1 196 ? 27.114 22.199 16.306 1.00 21.91 196 TYR A N 1
ATOM 1452 C CA . TYR A 1 196 ? 26.338 22.220 15.034 1.00 20.03 196 TYR A CA 1
ATOM 1453 C C . TYR A 1 196 ? 25.620 23.544 14.860 1.00 21.96 196 TYR A C 1
ATOM 1454 O O . TYR A 1 196 ? 25.549 24.370 15.770 1.00 21.32 196 TYR A O 1
ATOM 1463 N N . ASP A 1 197 ? 25.088 23.763 13.679 1.00 20.63 197 ASP A N 1
ATOM 1464 C CA . ASP A 1 197 ? 24.351 24.990 13.432 1.00 19.94 197 ASP A CA 1
ATOM 1465 C C . ASP A 1 197 ? 23.145 24.748 12.567 1.00 19.47 197 ASP A C 1
ATOM 1466 O O . ASP A 1 197 ? 22.545 23.698 12.668 1.00 19.88 197 ASP A O 1
ATOM 1471 N N . SER A 1 198 ? 22.764 25.722 11.761 1.00 19.04 198 SER A N 1
ATOM 1472 C CA . SER A 1 198 ? 21.560 25.589 10.951 1.00 19.23 198 SER A CA 1
ATOM 1473 C C . SER A 1 198 ? 21.626 24.449 9.942 1.00 18.64 198 SER A C 1
ATOM 1474 O O . SER A 1 198 ? 20.584 23.998 9.459 1.00 18.37 198 SER A O 1
ATOM 1477 N N . LYS A 1 199 ? 22.839 23.980 9.651 1.00 17.45 199 LYS A N 1
ATOM 1478 C CA . LYS A 1 199 ? 22.888 22.846 8.738 1.00 17.46 199 LYS A CA 1
ATOM 1479 C C . LYS A 1 199 ? 22.202 21.596 9.309 1.00 17.66 199 LYS A C 1
ATOM 1480 O O . LYS A 1 199 ? 21.811 20.717 8.546 1.00 16.97 199 LYS A O 1
ATOM 1486 N N . ALA A 1 200 ? 22.034 21.521 10.620 1.00 16.66 200 ALA A N 1
ATOM 1487 C CA . ALA A 1 200 ? 21.327 20.371 11.194 1.00 14.95 200 ALA A CA 1
ATOM 1488 C C . ALA A 1 200 ? 19.881 20.403 10.696 1.00 16.14 200 ALA A C 1
ATOM 1489 O O . ALA A 1 200 ? 19.269 19.358 10.462 1.00 16.22 200 ALA A O 1
ATOM 1491 N N . ASP A 1 201 ? 19.289 21.592 10.533 1.00 16.29 201 ASP A N 1
ATOM 1492 C CA . ASP A 1 201 ? 17.887 21.670 10.009 1.00 15.52 201 ASP A CA 1
ATOM 1493 C C . ASP A 1 201 ? 17.812 21.208 8.510 1.00 14.75 201 ASP A C 1
ATOM 1494 O O . ASP A 1 201 ? 16.731 20.740 8.082 1.00 15.88 201 ASP A O 1
ATOM 1499 N N . ILE A 1 202 ? 18.917 21.409 7.756 1.00 16.41 202 ILE A N 1
ATOM 1500 C CA . ILE A 1 202 ? 18.932 20.987 6.345 1.00 15.36 202 ILE A CA 1
ATOM 1501 C C . ILE A 1 202 ? 18.899 19.446 6.268 1.00 15.25 202 ILE A C 1
ATOM 1502 O O . ILE A 1 202 ? 18.184 18.899 5.428 1.00 15.47 202 ILE A O 1
ATOM 1507 N N . TRP A 1 203 ? 19.611 18.767 7.203 1.00 15.13 203 TRP A N 1
ATOM 1508 C CA . TRP A 1 203 ? 19.530 17.314 7.228 1.00 13.89 203 TRP A CA 1
ATOM 1509 C C . TRP A 1 203 ? 18.080 16.942 7.575 1.00 13.66 203 TRP A C 1
ATOM 1510 O O . TRP A 1 203 ? 17.466 16.077 6.956 1.00 15.02 203 TRP A O 1
ATOM 1521 N N . SER A 1 204 ? 17.488 17.547 8.629 1.00 14.59 204 SER A N 1
ATOM 1522 C CA . SER A 1 204 ? 16.122 17.218 8.965 1.00 13.52 204 SER A CA 1
ATOM 1523 C C . SER A 1 204 ? 15.142 17.457 7.819 1.00 13.97 204 SER A C 1
ATOM 1524 O O . SER A 1 204 ? 14.163 16.753 7.682 1.00 13.50 204 SER A O 1
ATOM 1527 N N . LEU A 1 205 ? 15.420 18.520 7.024 1.00 14.63 205 LEU A N 1
ATOM 1528 C CA . LEU A 1 205 ? 14.594 18.782 5.840 1.00 15.39 205 LEU A CA 1
ATOM 1529 C C . LEU A 1 205 ? 14.702 17.621 4.822 1.00 13.33 205 LEU A C 1
ATOM 1530 O O . LEU A 1 205 ? 13.685 17.267 4.217 1.00 15.24 205 LEU A O 1
ATOM 1535 N N . GLY A 1 206 ? 15.933 17.128 4.653 1.00 14.52 206 GLY A N 1
ATOM 1536 C CA . GLY A 1 206 ? 16.073 15.955 3.761 1.00 13.92 206 GLY A CA 1
ATOM 1537 C C . GLY A 1 206 ? 15.272 14.764 4.237 1.00 14.86 206 GLY A C 1
ATOM 1538 O O . GLY A 1 206 ? 14.657 14.036 3.432 1.00 15.59 206 GLY A O 1
ATOM 1539 N N . ILE A 1 207 ? 15.293 14.523 5.564 1.00 14.15 207 ILE A N 1
ATOM 1540 C CA . ILE A 1 207 ? 14.489 13.442 6.044 1.00 14.27 207 ILE A CA 1
ATOM 1541 C C . ILE A 1 207 ? 13.014 13.725 5.841 1.00 15.43 207 ILE A C 1
ATOM 1542 O O . ILE A 1 207 ? 12.221 12.816 5.528 1.00 15.71 207 ILE A O 1
ATOM 1547 N N . THR A 1 208 ? 12.587 14.975 6.059 1.00 14.47 208 THR A N 1
ATOM 1548 C CA . THR A 1 208 ? 11.212 15.355 5.835 1.00 14.32 208 THR A CA 1
ATOM 1549 C C . THR A 1 208 ? 10.819 15.181 4.349 1.00 14.78 208 THR A C 1
ATOM 1550 O O . THR A 1 208 ? 9.676 14.864 4.082 1.00 15.82 208 THR A O 1
ATOM 1554 N N . ALA A 1 209 ? 11.765 15.423 3.424 1.00 15.00 209 ALA A N 1
ATOM 1555 C CA . ALA A 1 209 ? 11.428 15.190 2.024 1.00 15.04 209 ALA A CA 1
ATOM 1556 C C . ALA A 1 209 ? 11.156 13.695 1.800 1.00 16.33 209 ALA A C 1
ATOM 1557 O O . ALA A 1 209 ? 10.224 13.360 1.076 1.00 15.43 209 ALA A O 1
ATOM 1559 N N . ILE A 1 210 ? 11.954 12.817 2.442 1.00 15.86 210 ILE A N 1
ATOM 1560 C CA . ILE A 1 210 ? 11.668 11.390 2.255 1.00 15.70 210 ILE A CA 1
ATOM 1561 C C . ILE A 1 210 ? 10.312 11.077 2.896 1.00 16.34 210 ILE A C 1
ATOM 1562 O O . ILE A 1 210 ? 9.513 10.330 2.343 1.00 16.66 210 ILE A O 1
ATOM 1567 N N . GLU A 1 211 ? 10.045 11.696 4.059 1.00 15.60 211 GLU A N 1
ATOM 1568 C CA . GLU A 1 211 ? 8.760 11.482 4.720 1.00 17.06 211 GLU A CA 1
ATOM 1569 C C . GLU A 1 211 ? 7.584 11.939 3.826 1.00 16.31 211 GLU A C 1
ATOM 1570 O O . GLU A 1 211 ? 6.539 11.277 3.788 1.00 17.28 211 GLU A O 1
ATOM 1576 N N . LEU A 1 212 ? 7.739 13.081 3.117 1.00 16.18 212 LEU A N 1
ATOM 1577 C CA . LEU A 1 212 ? 6.654 13.560 2.268 1.00 16.74 212 LEU A CA 1
ATOM 1578 C C . LEU A 1 212 ? 6.486 12.675 1.042 1.00 16.56 212 LEU A C 1
ATOM 1579 O O . LEU A 1 212 ? 5.333 12.594 0.554 1.00 18.01 212 LEU A O 1
ATOM 1584 N N . ALA A 1 213 ? 7.590 12.030 0.625 1.00 16.36 213 ALA A N 1
ATOM 1585 C CA . ALA A 1 213 ? 7.536 11.164 -0.560 1.00 17.59 213 ALA A CA 1
ATOM 1586 C C . ALA A 1 213 ? 7.079 9.736 -0.287 1.00 19.17 213 ALA A C 1
ATOM 1587 O O . ALA A 1 213 ? 6.357 9.119 -1.108 1.00 21.31 213 ALA A O 1
ATOM 1589 N N . ARG A 1 214 ? 7.483 9.215 0.846 1.00 19.27 214 ARG A N 1
ATOM 1590 C CA . ARG A 1 214 ? 7.198 7.840 1.249 1.00 20.49 214 ARG A CA 1
ATOM 1591 C C . ARG A 1 214 ? 6.200 7.681 2.311 1.00 21.65 214 ARG A C 1
ATOM 1592 O O . ARG A 1 214 ? 5.708 6.574 2.462 1.00 23.52 214 ARG A O 1
ATOM 1600 N N . GLY A 1 215 ? 5.924 8.718 3.116 1.00 21.67 215 GLY A N 1
ATOM 1601 C CA . GLY A 1 215 ? 4.953 8.632 4.192 1.00 20.50 215 GLY A CA 1
ATOM 1602 C C . GLY A 1 215 ? 5.548 8.510 5.585 1.00 21.08 215 GLY A C 1
ATOM 1603 O O . GLY A 1 215 ? 4.907 8.814 6.616 1.00 23.24 215 GLY A O 1
ATOM 1604 N N . GLU A 1 216 ? 6.829 8.144 5.629 1.00 19.92 216 GLU A N 1
ATOM 1605 C CA . GLU A 1 216 ? 7.518 7.909 6.919 1.00 19.84 216 GLU A CA 1
ATOM 1606 C C . GLU A 1 216 ? 9.004 8.132 6.720 1.00 19.32 216 GLU A C 1
ATOM 1607 O O . GLU A 1 216 ? 9.507 8.046 5.595 1.00 19.89 216 GLU A O 1
ATOM 1613 N N . PRO A 1 217 ? 9.713 8.516 7.783 1.00 17.61 217 PRO A N 1
ATOM 1614 C CA . PRO A 1 217 ? 11.160 8.721 7.669 1.00 16.30 217 PRO A CA 1
ATOM 1615 C C . PRO A 1 217 ? 11.871 7.401 7.652 1.00 18.50 217 PRO A C 1
ATOM 1616 O O . PRO A 1 217 ? 11.282 6.377 7.995 1.00 19.47 217 PRO A O 1
ATOM 1620 N N . PRO A 1 218 ? 13.126 7.393 7.233 1.00 17.40 218 PRO A N 1
ATOM 1621 C CA . PRO A 1 218 ? 13.918 6.146 7.256 1.00 19.59 218 PRO A CA 1
ATOM 1622 C C . PRO A 1 218 ? 13.941 5.626 8.718 1.00 20.68 218 PRO A C 1
ATOM 1623 O O . PRO A 1 218 ? 13.919 6.409 9.721 1.00 20.97 218 PRO A O 1
ATOM 1627 N N . HIS A 1 219 ? 13.993 4.294 8.834 1.00 21.66 219 HIS A N 1
ATOM 1628 C CA . HIS A 1 219 ? 14.064 3.568 10.079 1.00 23.24 219 HIS A CA 1
ATOM 1629 C C . HIS A 1 219 ? 12.846 3.717 10.967 1.00 23.18 219 HIS A C 1
ATOM 1630 O O . HIS A 1 219 ? 12.930 3.389 12.159 1.00 24.26 219 HIS A O 1
ATOM 1637 N N . SER A 1 220 ? 11.696 4.098 10.416 1.00 23.18 220 SER A N 1
ATOM 1638 C CA . SER A 1 220 ? 10.548 4.412 11.250 1.00 24.95 220 SER A CA 1
ATOM 1639 C C . SER A 1 220 ? 9.979 3.249 12.088 1.00 28.07 220 SER A C 1
ATOM 1640 O O . SER A 1 220 ? 9.295 3.489 13.077 1.00 29.23 220 SER A O 1
ATOM 1643 N N . GLU A 1 221 ? 10.272 2.028 11.665 1.00 29.42 221 GLU A N 1
ATOM 1644 C CA . GLU A 1 221 ? 9.767 0.844 12.368 1.00 31.82 221 GLU A CA 1
ATOM 1645 C C . GLU A 1 221 ? 10.687 0.399 13.495 1.00 32.35 221 GLU A C 1
ATOM 1646 O O . GLU A 1 221 ? 10.344 -0.504 14.264 1.00 33.89 221 GLU A O 1
ATOM 1652 N N . LEU A 1 222 ? 11.855 1.011 13.607 1.00 30.76 222 LEU A N 1
ATOM 1653 C CA . LEU A 1 222 ? 12.790 0.673 14.674 1.00 31.11 222 LEU A CA 1
ATOM 1654 C C . LEU A 1 222 ? 12.576 1.465 15.939 1.00 31.59 222 LEU A C 1
ATOM 1655 O O . LEU A 1 222 ? 11.994 2.542 15.922 1.00 32.03 222 LEU A O 1
ATOM 1660 N N . HIS A 1 223 ? 13.016 0.921 17.070 1.00 30.79 223 HIS A N 1
ATOM 1661 C CA . HIS A 1 223 ? 12.900 1.668 18.310 1.00 31.02 223 HIS A CA 1
ATOM 1662 C C . HIS A 1 223 ? 13.855 2.873 18.194 1.00 31.15 223 HIS A C 1
ATOM 1663 O O . HIS A 1 223 ? 14.999 2.763 17.741 1.00 29.98 223 HIS A O 1
ATOM 1670 N N . PRO A 1 224 ? 13.389 4.045 18.633 1.00 32.33 224 PRO A N 1
ATOM 1671 C CA . PRO A 1 224 ? 14.256 5.232 18.545 1.00 32.39 224 PRO A CA 1
ATOM 1672 C C . PRO A 1 224 ? 15.669 5.139 19.133 1.00 32.62 224 PRO A C 1
ATOM 1673 O O . PRO A 1 224 ? 16.590 5.766 18.614 1.00 32.74 224 PRO A O 1
ATOM 1677 N N . MET A 1 225 ? 15.907 4.356 20.199 1.00 32.59 225 MET A N 1
ATOM 1678 C CA . MET A 1 225 ? 17.265 4.275 20.750 1.00 32.46 225 MET A CA 1
ATOM 1679 C C . MET A 1 225 ? 18.215 3.627 19.745 1.00 31.64 225 MET A C 1
ATOM 1680 O O . MET A 1 225 ? 19.415 3.918 19.711 1.00 31.55 225 MET A O 1
ATOM 1685 N N . LYS A 1 226 ? 17.659 2.733 18.941 1.00 30.14 226 LYS A N 1
ATOM 1686 C CA . LYS A 1 226 ? 18.437 2.025 17.921 1.00 31.12 226 LYS A CA 1
ATOM 1687 C C . LYS A 1 226 ? 18.880 3.001 16.832 1.00 29.26 226 LYS A C 1
ATOM 1688 O O . LYS A 1 226 ? 20.004 2.925 16.330 1.00 27.19 226 LYS A O 1
ATOM 1694 N N . VAL A 1 227 ? 18.006 3.943 16.489 1.00 28.94 227 VAL A N 1
ATOM 1695 C CA . VAL A 1 227 ? 18.401 4.842 15.420 1.00 28.71 227 VAL A CA 1
ATOM 1696 C C . VAL A 1 227 ? 19.494 5.774 15.897 1.00 28.68 227 VAL A C 1
ATOM 1697 O O . VAL A 1 227 ? 20.277 6.311 15.119 1.00 26.56 227 VAL A O 1
ATOM 1701 N N . LEU A 1 228 ? 19.627 5.942 17.207 1.00 29.93 228 LEU A N 1
ATOM 1702 C CA . LEU A 1 228 ? 20.689 6.790 17.700 1.00 30.64 228 LEU A CA 1
ATOM 1703 C C . LEU A 1 228 ? 22.077 6.238 17.404 1.00 31.52 228 LEU A C 1
ATOM 1704 O O . LEU A 1 228 ? 23.060 6.967 17.452 1.00 32.86 228 LEU A O 1
ATOM 1709 N N . PHE A 1 229 ? 22.207 4.935 17.145 1.00 32.11 229 PHE A N 1
ATOM 1710 C CA . PHE A 1 229 ? 23.519 4.507 16.722 1.00 31.85 229 PHE A CA 1
ATOM 1711 C C . PHE A 1 229 ? 23.503 4.295 15.207 1.00 29.84 229 PHE A C 1
ATOM 1712 O O . PHE A 1 229 ? 24.526 4.493 14.532 1.00 29.47 229 PHE A O 1
ATOM 1720 N N . LEU A 1 230 ? 22.350 3.966 14.647 1.00 26.68 230 LEU A N 1
ATOM 1721 C CA . LEU A 1 230 ? 22.294 3.756 13.201 1.00 25.77 230 LEU A CA 1
ATOM 1722 C C . LEU A 1 230 ? 22.558 5.018 12.364 1.00 25.06 230 LEU A C 1
ATOM 1723 O O . LEU A 1 230 ? 23.234 4.968 11.333 1.00 26.14 230 LEU A O 1
ATOM 1728 N N . ILE A 1 231 ? 22.048 6.164 12.810 1.00 21.70 231 ILE A N 1
ATOM 1729 C CA . ILE A 1 231 ? 22.207 7.343 11.983 1.00 20.76 231 ILE A CA 1
ATOM 1730 C C . ILE A 1 231 ? 23.654 7.788 11.860 1.00 21.86 231 ILE A C 1
ATOM 1731 O O . ILE A 1 231 ? 24.130 8.125 10.779 1.00 21.43 231 ILE A O 1
ATOM 1736 N N . PRO A 1 232 ? 24.431 7.807 12.959 1.00 22.40 232 PRO A N 1
ATOM 1737 C CA . PRO A 1 232 ? 25.820 8.235 12.813 1.00 25.21 232 PRO A CA 1
ATOM 1738 C C . PRO A 1 232 ? 26.681 7.221 12.092 1.00 27.22 232 PRO A C 1
ATOM 1739 O O . PRO A 1 232 ? 27.624 7.582 11.386 1.00 28.89 232 PRO A O 1
ATOM 1743 N N . LYS A 1 233 ? 26.357 5.961 12.283 1.00 27.46 233 LYS A N 1
ATOM 1744 C CA . LYS A 1 233 ? 27.153 4.907 11.661 1.00 29.60 233 LYS A CA 1
ATOM 1745 C C . LYS A 1 233 ? 26.863 4.706 10.188 1.00 29.06 233 LYS A C 1
ATOM 1746 O O . LYS A 1 233 ? 27.796 4.764 9.370 1.00 30.61 233 LYS A O 1
ATOM 1752 N N . ASN A 1 234 ? 25.588 4.508 9.827 1.00 25.19 234 ASN A N 1
ATOM 1753 C CA . ASN A 1 234 ? 25.274 4.185 8.447 1.00 22.79 234 ASN A CA 1
ATOM 1754 C C . ASN A 1 234 ? 25.494 5.295 7.445 1.00 21.03 234 ASN A C 1
ATOM 1755 O O . ASN A 1 234 ? 25.611 6.473 7.797 1.00 21.39 234 ASN A O 1
ATOM 1760 N N . ASN A 1 235 ? 25.594 4.887 6.186 1.00 19.48 235 ASN A N 1
ATOM 1761 C CA . ASN A 1 235 ? 25.630 5.875 5.119 1.00 18.78 235 ASN A CA 1
ATOM 1762 C C . ASN A 1 235 ? 24.269 6.610 5.242 1.00 17.67 235 ASN A C 1
ATOM 1763 O O . ASN A 1 235 ? 23.305 6.105 5.783 1.00 18.58 235 ASN A O 1
ATOM 1768 N N . PRO A 1 236 ? 24.231 7.829 4.707 1.00 17.90 236 PRO A N 1
ATOM 1769 C CA . PRO A 1 236 ? 22.995 8.609 4.771 1.00 18.11 236 PRO A CA 1
ATOM 1770 C C . PRO A 1 236 ? 21.897 7.948 3.964 1.00 18.10 236 PRO A C 1
ATOM 1771 O O . PRO A 1 236 ? 22.166 7.221 2.970 1.00 18.66 236 PRO A O 1
ATOM 1775 N N . PRO A 1 237 ? 20.660 8.189 4.336 1.00 17.47 237 PRO A N 1
ATOM 1776 C CA . PRO A 1 237 ? 19.530 7.620 3.593 1.00 17.57 237 PRO A CA 1
ATOM 1777 C C . PRO A 1 237 ? 19.478 8.217 2.204 1.00 19.00 237 PRO A C 1
ATOM 1778 O O . PRO A 1 237 ? 19.927 9.340 1.972 1.00 21.16 237 PRO A O 1
ATOM 1782 N N . THR A 1 238 ? 18.872 7.463 1.289 1.00 20.73 238 THR A N 1
ATOM 1783 C CA . THR A 1 238 ? 18.590 7.996 -0.025 1.00 21.17 238 THR A CA 1
ATOM 1784 C C . THR A 1 238 ? 17.094 7.744 -0.254 1.00 19.26 238 THR A C 1
ATOM 1785 O O . THR A 1 238 ? 16.464 6.929 0.449 1.00 21.02 238 THR A O 1
ATOM 1789 N N . LEU A 1 239 ? 16.536 8.421 -1.261 1.00 18.34 239 LEU A N 1
ATOM 1790 C CA . LEU A 1 239 ? 15.119 8.236 -1.592 1.00 17.57 239 LEU A CA 1
ATOM 1791 C C . LEU A 1 239 ? 15.043 7.087 -2.612 1.00 18.27 239 LEU A C 1
ATOM 1792 O O . LEU A 1 239 ? 15.553 7.273 -3.728 1.00 20.61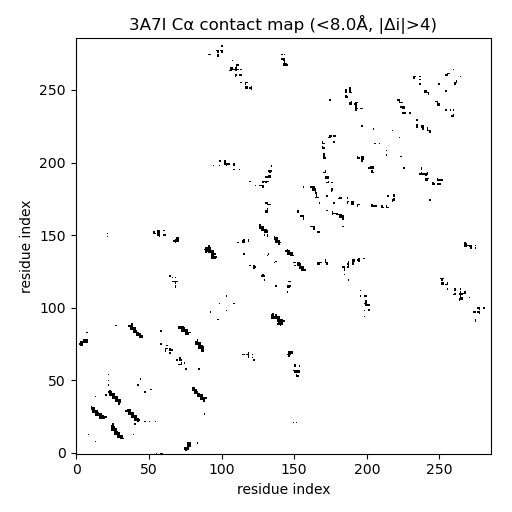 239 LEU A O 1
ATOM 1797 N N . GLU A 1 240 ? 14.443 5.988 -2.214 1.00 20.29 240 GLU A N 1
ATOM 1798 C CA . GLU A 1 240 ? 14.302 4.816 -3.109 1.00 21.93 240 GLU A CA 1
ATOM 1799 C C . GLU A 1 240 ? 12.876 4.747 -3.609 1.00 21.37 240 GLU A C 1
ATOM 1800 O O . GLU A 1 240 ? 11.928 5.093 -2.891 1.00 21.42 240 GLU A O 1
ATOM 1806 N N . GLY A 1 241 ? 12.754 4.298 -4.861 1.00 22.35 241 GLY A N 1
ATOM 1807 C CA . GLY A 1 241 ? 11.454 4.197 -5.512 1.00 22.02 241 GLY A CA 1
ATOM 1808 C C . GLY A 1 241 ? 11.426 5.005 -6.812 1.00 19.39 241 GLY A C 1
ATOM 1809 O O . GLY A 1 241 ? 12.405 5.637 -7.239 1.00 21.34 241 GLY A O 1
ATOM 1810 N N . ASN A 1 242 ? 10.258 4.980 -7.418 1.00 22.16 242 ASN A N 1
ATOM 1811 C CA . ASN A 1 242 ? 10.133 5.638 -8.722 1.00 22.39 242 ASN A CA 1
ATOM 1812 C C . ASN A 1 242 ? 9.763 7.086 -8.543 1.00 21.80 242 ASN A C 1
ATOM 1813 O O . ASN A 1 242 ? 8.595 7.488 -8.663 1.00 25.70 242 ASN A O 1
ATOM 1818 N N . TYR A 1 243 ? 10.795 7.883 -8.320 1.00 20.05 243 TYR A N 1
ATOM 1819 C CA . TYR A 1 243 ? 10.677 9.306 -8.114 1.00 18.55 243 TYR A CA 1
ATOM 1820 C C . TYR A 1 243 ? 11.576 9.973 -9.123 1.00 18.59 243 TYR A C 1
ATOM 1821 O O . TYR A 1 243 ? 12.527 9.366 -9.616 1.00 20.89 243 TYR A O 1
ATOM 1830 N N . SER A 1 244 ? 11.229 11.211 -9.477 1.00 19.77 244 SER A N 1
ATOM 1831 C CA . SER A 1 244 ? 12.045 11.948 -10.445 1.00 19.66 244 SER A CA 1
ATOM 1832 C C . SER A 1 244 ? 13.499 12.128 -9.984 1.00 20.25 244 SER A C 1
ATOM 1833 O O . SER A 1 244 ? 13.856 12.230 -8.762 1.00 19.27 244 SER A O 1
ATOM 1836 N N . LYS A 1 245 ? 14.419 12.222 -10.933 1.00 21.26 245 LYS A N 1
ATOM 1837 C CA . LYS A 1 245 ? 15.803 12.388 -10.619 1.00 20.21 245 LYS A CA 1
ATOM 1838 C C . LYS A 1 245 ? 16.039 13.667 -9.763 1.00 20.90 245 LYS A C 1
ATOM 1839 O O . LYS A 1 245 ? 16.798 13.579 -8.820 1.00 20.66 245 LYS A O 1
ATOM 1845 N N . PRO A 1 246 ? 15.401 14.810 -10.098 1.00 19.86 246 PRO A N 1
ATOM 1846 C CA . PRO A 1 246 ? 15.644 16.003 -9.267 1.00 18.47 246 PRO A CA 1
ATOM 1847 C C . PRO A 1 246 ? 15.192 15.797 -7.837 1.00 18.47 246 PRO A C 1
ATOM 1848 O O . PRO A 1 246 ? 15.881 16.308 -6.925 1.00 18.72 246 PRO A O 1
ATOM 1852 N N . LEU A 1 247 ? 14.091 15.087 -7.617 1.00 18.47 247 LEU A N 1
ATOM 1853 C CA . LEU A 1 247 ? 13.710 14.826 -6.191 1.00 16.68 247 LEU A CA 1
ATOM 1854 C C . LEU A 1 247 ? 14.757 13.965 -5.499 1.00 17.66 247 LEU A C 1
ATOM 1855 O O . LEU A 1 247 ? 15.155 14.215 -4.345 1.00 17.76 247 LEU A O 1
ATOM 1860 N N . LYS A 1 248 ? 15.237 12.901 -6.151 1.00 17.00 248 LYS A N 1
ATOM 1861 C CA . LYS A 1 248 ? 16.239 12.110 -5.509 1.00 17.90 248 LYS A CA 1
ATOM 1862 C C . LYS A 1 248 ? 17.503 12.875 -5.221 1.00 17.77 248 LYS A C 1
ATOM 1863 O O . LYS A 1 248 ? 18.154 12.710 -4.166 1.00 17.13 248 LYS A O 1
ATOM 1869 N N . GLU A 1 249 ? 17.857 13.773 -6.149 1.00 18.88 249 GLU A N 1
ATOM 1870 C CA . GLU A 1 249 ? 19.072 14.562 -5.962 1.00 19.28 249 GLU A CA 1
ATOM 1871 C C . GLU A 1 249 ? 18.862 15.629 -4.850 1.00 18.20 249 GLU A C 1
ATOM 1872 O O . GLU A 1 249 ? 19.815 15.934 -4.147 1.00 18.01 249 GLU A O 1
ATOM 1878 N N . PHE A 1 250 ? 17.640 16.147 -4.726 1.00 18.26 250 PHE A N 1
ATOM 1879 C CA . PHE A 1 250 ? 17.347 17.119 -3.640 1.00 16.89 250 PHE A CA 1
ATOM 1880 C C . PHE A 1 250 ? 17.611 16.428 -2.318 1.00 17.03 250 PHE A C 1
ATOM 1881 O O . PHE A 1 250 ? 18.285 16.983 -1.409 1.00 17.71 250 PHE A O 1
ATOM 1889 N N . VAL A 1 251 ? 17.081 15.223 -2.181 1.00 15.29 251 VAL A N 1
ATOM 1890 C CA . VAL A 1 251 ? 17.280 14.475 -0.918 1.00 15.06 251 VAL A CA 1
ATOM 1891 C C . VAL A 1 251 ? 18.757 14.218 -0.646 1.00 17.17 251 VAL A C 1
ATOM 1892 O O . VAL A 1 251 ? 19.241 14.421 0.468 1.00 16.57 251 VAL A O 1
ATOM 1896 N N . GLU A 1 252 ? 19.487 13.771 -1.654 1.00 16.07 252 GLU A N 1
ATOM 1897 C CA . GLU A 1 252 ? 20.901 13.477 -1.492 1.00 17.22 252 GLU A CA 1
ATOM 1898 C C . GLU A 1 252 ? 21.696 14.732 -1.069 1.00 18.24 252 GLU A C 1
ATOM 1899 O O . GLU A 1 252 ? 22.637 14.616 -0.287 1.00 19.78 252 GLU A O 1
ATOM 1905 N N . ALA A 1 253 ? 21.368 15.886 -1.648 1.00 18.42 253 ALA A N 1
ATOM 1906 C CA . ALA A 1 253 ? 22.085 17.111 -1.299 1.00 19.59 253 ALA A CA 1
ATOM 1907 C C . ALA A 1 253 ? 21.941 17.449 0.202 1.00 17.74 253 ALA A C 1
ATOM 1908 O O . ALA A 1 253 ? 22.900 17.837 0.852 1.00 18.59 253 ALA A O 1
ATOM 1910 N N . CYS A 1 254 ? 20.712 17.246 0.698 1.00 16.69 254 CYS A N 1
ATOM 1911 C CA . CYS A 1 254 ? 20.453 17.532 2.116 1.00 16.20 254 CYS A CA 1
ATOM 1912 C C . CYS A 1 254 ? 21.109 16.535 3.044 1.00 16.79 254 CYS A C 1
ATOM 1913 O O . CYS A 1 254 ? 21.642 16.910 4.109 1.00 17.46 254 CYS A O 1
ATOM 1916 N N . LEU A 1 255 ? 21.119 15.276 2.626 1.00 16.10 255 LEU A N 1
ATOM 1917 C CA . LEU A 1 255 ? 21.589 14.213 3.508 1.00 16.62 255 LEU A CA 1
ATOM 1918 C C . LEU A 1 255 ? 23.050 13.867 3.283 1.00 17.36 255 LEU A C 1
ATOM 1919 O O . LEU A 1 255 ? 23.385 12.776 2.770 1.00 19.47 255 LEU A O 1
ATOM 1924 N N . ASN A 1 256 ? 23.877 14.844 3.554 1.00 18.16 256 ASN A N 1
ATOM 1925 C CA . ASN A 1 256 ? 25.332 14.671 3.519 1.00 17.59 256 ASN A CA 1
ATOM 1926 C C . ASN A 1 256 ? 25.799 14.540 4.968 1.00 18.80 256 ASN A C 1
ATOM 1927 O O . ASN A 1 256 ? 25.395 15.340 5.785 1.00 19.25 256 ASN A O 1
ATOM 1932 N N . LYS A 1 257 ? 26.628 13.547 5.318 1.00 19.74 257 LYS A N 1
ATOM 1933 C CA . LYS A 1 257 ? 27.080 13.456 6.703 1.00 21.17 257 LYS A CA 1
ATOM 1934 C C . LYS A 1 257 ? 27.945 14.634 7.098 1.00 20.95 257 LYS A C 1
ATOM 1935 O O . LYS A 1 257 ? 28.053 14.899 8.309 1.00 22.62 257 LYS A O 1
ATOM 1941 N N . GLU A 1 258 ? 28.597 15.328 6.150 1.00 20.35 258 GLU A N 1
ATOM 1942 C CA . GLU A 1 258 ? 29.439 16.510 6.491 1.00 21.17 258 GLU A CA 1
ATOM 1943 C C . GLU A 1 258 ? 28.528 17.715 6.379 1.00 19.77 258 GLU A C 1
ATOM 1944 O O . GLU A 1 258 ? 28.107 18.104 5.292 1.00 20.60 258 GLU A O 1
ATOM 1950 N N . PRO A 1 259 ? 28.246 18.377 7.499 1.00 18.69 259 PRO A N 1
ATOM 1951 C CA . PRO A 1 259 ? 27.322 19.509 7.416 1.00 19.49 259 PRO A CA 1
ATOM 1952 C C . PRO A 1 259 ? 27.692 20.617 6.462 1.00 19.22 259 PRO A C 1
ATOM 1953 O O . PRO A 1 259 ? 26.825 21.199 5.845 1.00 20.59 259 PRO A O 1
ATOM 1957 N N . SER A 1 260 ? 28.986 20.932 6.415 1.00 19.68 260 SER A N 1
ATOM 1958 C CA . SER A 1 260 ? 29.412 22.017 5.533 1.00 20.95 260 SER A CA 1
ATOM 1959 C C . SER A 1 260 ? 29.189 21.750 4.041 1.00 20.55 260 SER A C 1
ATOM 1960 O O . SER A 1 260 ? 29.257 22.676 3.217 1.00 22.79 260 SER A O 1
ATOM 1963 N N . PHE A 1 261 ? 28.935 20.513 3.673 1.00 18.35 261 PHE A N 1
ATOM 1964 C CA . PHE A 1 261 ? 28.656 20.181 2.269 1.00 19.84 261 PHE A CA 1
ATOM 1965 C C . PHE A 1 261 ? 27.143 20.204 1.966 1.00 19.42 261 PHE A C 1
ATOM 1966 O O . PHE A 1 261 ? 26.751 20.035 0.809 1.00 20.40 261 PHE A O 1
ATOM 1974 N N . ARG A 1 262 ? 26.318 20.382 2.985 1.00 18.31 262 ARG A N 1
ATOM 1975 C CA . ARG A 1 262 ? 24.882 20.515 2.744 1.00 18.00 262 ARG A CA 1
ATOM 1976 C C . ARG A 1 262 ? 24.630 21.949 2.250 1.00 18.68 262 ARG A C 1
ATOM 1977 O O . ARG A 1 262 ? 25.286 22.870 2.685 1.00 19.79 262 ARG A O 1
ATOM 1985 N N . PRO A 1 263 ? 23.703 22.125 1.310 1.00 18.42 263 PRO A N 1
ATOM 1986 C CA . PRO A 1 263 ? 23.425 23.489 0.849 1.00 18.56 263 PRO A CA 1
ATOM 1987 C C . PRO A 1 263 ? 22.622 24.241 1.896 1.00 19.09 263 PRO A C 1
ATOM 1988 O O . PRO A 1 263 ? 22.084 23.655 2.870 1.00 19.55 263 PRO A O 1
ATOM 1992 N N . THR A 1 264 ? 22.583 25.553 1.752 1.00 19.70 264 THR A N 1
ATOM 1993 C CA . THR A 1 264 ? 21.762 26.348 2.665 1.00 19.29 264 THR A CA 1
ATOM 1994 C C . THR A 1 264 ? 20.311 26.324 2.171 1.00 17.19 264 THR A C 1
ATOM 1995 O O . THR A 1 264 ? 20.013 25.913 1.028 1.00 18.27 264 THR A O 1
ATOM 1999 N N . ALA A 1 265 ? 19.378 26.788 3.000 1.00 18.08 265 ALA A N 1
ATOM 2000 C CA . ALA A 1 265 ? 18.011 26.880 2.540 1.00 19.19 265 ALA A CA 1
ATOM 2001 C C . ALA A 1 265 ? 17.822 27.760 1.285 1.00 19.18 265 ALA A C 1
ATOM 2002 O O . ALA A 1 265 ? 17.054 27.442 0.364 1.00 19.05 265 ALA A O 1
ATOM 2004 N N . LYS A 1 266 ? 18.538 28.879 1.305 1.00 21.39 266 LYS A N 1
ATOM 2005 C CA . LYS A 1 266 ? 18.474 29.788 0.185 1.00 21.95 266 LYS A CA 1
ATOM 2006 C C . LYS A 1 266 ? 18.930 29.063 -1.095 1.00 21.38 266 LYS A C 1
ATOM 2007 O O . LYS A 1 266 ? 18.362 29.286 -2.157 1.00 20.52 266 LYS A O 1
ATOM 2013 N N . GLU A 1 267 ? 19.992 28.270 -1.006 1.00 19.07 267 GLU A N 1
ATOM 2014 C CA . GLU A 1 267 ? 20.446 27.525 -2.170 1.00 19.09 267 GLU A CA 1
ATOM 2015 C C . GLU A 1 267 ? 19.442 26.475 -2.645 1.00 19.80 267 GLU A C 1
ATOM 2016 O O . GLU A 1 267 ? 19.228 26.306 -3.816 1.00 20.08 267 GLU A O 1
ATOM 2022 N N . LEU A 1 268 ? 18.814 25.745 -1.703 1.00 18.59 268 LEU A N 1
ATOM 2023 C CA . LEU A 1 268 ? 17.828 24.761 -2.088 1.00 17.61 268 LEU A CA 1
ATOM 2024 C C . LEU A 1 268 ? 16.592 25.346 -2.762 1.00 17.77 268 LEU A C 1
ATOM 2025 O O . LEU A 1 268 ? 15.854 24.660 -3.469 1.00 18.80 268 LEU A O 1
ATOM 2030 N N . LEU A 1 269 ? 16.271 26.625 -2.471 1.00 17.87 269 LEU A N 1
ATOM 2031 C CA . LEU A 1 269 ? 15.113 27.250 -3.138 1.00 17.85 269 LEU A CA 1
ATOM 2032 C C . LEU A 1 269 ? 15.370 27.388 -4.623 1.00 19.50 269 LEU A C 1
ATOM 2033 O O . LEU A 1 269 ? 14.414 27.574 -5.343 1.00 21.27 269 LEU A O 1
ATOM 2038 N N . LYS A 1 270 ? 16.632 27.233 -5.039 1.00 20.74 270 LYS A N 1
ATOM 2039 C CA . LYS A 1 270 ? 16.991 27.302 -6.470 1.00 20.94 270 LYS A CA 1
ATOM 2040 C C . LYS A 1 270 ? 17.166 25.909 -7.079 1.00 22.54 270 LYS A C 1
ATOM 2041 O O . LYS A 1 270 ? 17.557 25.750 -8.251 1.00 23.72 270 LYS A O 1
ATOM 2047 N N . HIS A 1 271 ? 16.907 24.875 -6.292 1.00 19.12 271 HIS A N 1
ATOM 2048 C CA . HIS A 1 271 ? 17.106 23.513 -6.810 1.00 18.88 271 HIS A CA 1
ATOM 2049 C C . HIS A 1 271 ? 16.101 23.208 -7.915 1.00 17.26 271 HIS A C 1
ATOM 2050 O O . HIS A 1 271 ? 14.920 23.554 -7.840 1.00 20.07 271 HIS A O 1
ATOM 2057 N N . LYS A 1 272 ? 16.588 22.432 -8.911 1.00 19.75 272 LYS A N 1
ATOM 2058 C CA . LYS A 1 272 ? 15.785 22.042 -10.019 1.00 21.92 272 LYS A CA 1
ATOM 2059 C C . LYS A 1 272 ? 14.459 21.390 -9.585 1.00 20.29 272 LYS A C 1
ATOM 2060 O O . LYS A 1 272 ? 13.383 21.569 -10.165 1.00 21.18 272 LYS A O 1
ATOM 2066 N N . PHE A 1 273 ? 14.515 20.598 -8.496 1.00 19.05 273 PHE A N 1
ATOM 2067 C CA . PHE A 1 273 ? 13.258 19.962 -8.102 1.00 19.06 273 PHE A CA 1
ATOM 2068 C C . PHE A 1 273 ? 12.182 20.957 -7.735 1.00 18.91 273 PHE A C 1
ATOM 2069 O O . PHE A 1 273 ? 11.009 20.805 -8.074 1.00 19.46 273 PHE A O 1
ATOM 2077 N N . ILE A 1 274 ? 12.612 21.969 -6.981 1.00 19.94 274 ILE A N 1
ATOM 2078 C CA . ILE A 1 274 ? 11.689 22.996 -6.548 1.00 19.82 274 ILE A CA 1
ATOM 2079 C C . ILE A 1 274 ? 11.240 23.868 -7.738 1.00 20.68 274 ILE A C 1
ATOM 2080 O O . ILE A 1 274 ? 10.061 24.094 -7.889 1.00 21.49 274 ILE A O 1
ATOM 2085 N N . LEU A 1 275 ? 12.192 24.260 -8.571 1.00 21.86 275 LEU A N 1
ATOM 2086 C CA . LEU A 1 275 ? 11.852 25.148 -9.716 1.00 23.62 275 LEU A CA 1
ATOM 2087 C C . LEU A 1 275 ? 10.931 24.490 -10.721 1.00 23.90 275 LEU A C 1
ATOM 2088 O O . LEU A 1 275 ? 9.963 25.097 -11.199 1.00 26.13 275 LEU A O 1
ATOM 2093 N N . ARG A 1 276 ? 11.172 23.211 -10.964 1.00 24.59 276 ARG A N 1
ATOM 2094 C CA . ARG A 1 276 ? 10.342 22.517 -11.944 1.00 24.55 276 ARG A CA 1
ATOM 2095 C C . ARG A 1 276 ? 8.984 22.063 -11.458 1.00 25.53 276 ARG A C 1
ATOM 2096 O O . ARG A 1 276 ? 8.061 21.839 -12.241 1.00 29.08 276 ARG A O 1
ATOM 2104 N N . ASN A 1 277 ? 8.856 21.855 -10.148 1.00 23.77 277 ASN A N 1
ATOM 2105 C CA . ASN A 1 277 ? 7.633 21.249 -9.635 1.00 22.52 277 ASN A CA 1
ATOM 2106 C C . ASN A 1 277 ? 6.726 22.023 -8.692 1.00 21.83 277 ASN A C 1
ATOM 2107 O O . ASN A 1 277 ? 5.528 21.711 -8.588 1.00 22.64 277 ASN A O 1
ATOM 2112 N N . ALA A 1 278 ? 7.278 23.039 -8.002 1.00 22.21 278 ALA A N 1
ATOM 2113 C CA . ALA A 1 278 ? 6.481 23.751 -7.032 1.00 22.99 278 ALA A CA 1
ATOM 2114 C C . ALA A 1 278 ? 5.492 24.652 -7.759 1.00 24.28 278 ALA A C 1
ATOM 2115 O O . ALA A 1 278 ? 5.862 25.286 -8.770 1.00 27.93 278 ALA A O 1
ATOM 2117 N N . LYS A 1 279 ? 4.267 24.657 -7.282 1.00 24.09 279 LYS A N 1
ATOM 2118 C CA . LYS A 1 279 ? 3.216 25.489 -7.877 1.00 26.27 279 LYS A CA 1
ATOM 2119 C C . LYS A 1 279 ? 2.563 26.335 -6.795 1.00 26.26 279 LYS A C 1
ATOM 2120 O O . LYS A 1 279 ? 3.061 26.414 -5.653 1.00 24.30 279 LYS A O 1
ATOM 2126 N N . LYS A 1 280 ? 1.457 27.006 -7.117 1.00 26.44 280 LYS A N 1
ATOM 2127 C CA . LYS A 1 280 ? 0.863 27.834 -6.111 1.00 26.63 280 LYS A CA 1
ATOM 2128 C C . LYS A 1 280 ? 0.387 27.072 -4.885 1.00 22.59 280 LYS A C 1
ATOM 2129 O O . LYS A 1 280 ? -0.126 25.970 -4.996 1.00 23.34 280 LYS A O 1
ATOM 2135 N N . THR A 1 281 ? 0.537 27.693 -3.720 1.00 22.65 281 THR A N 1
ATOM 2136 C CA . THR A 1 281 ? 0.087 27.019 -2.489 1.00 22.97 281 THR A CA 1
ATOM 2137 C C . THR A 1 281 ? -1.431 26.826 -2.486 1.00 22.93 281 THR A C 1
ATOM 2138 O O . THR A 1 281 ? -1.966 25.935 -1.827 1.00 22.10 281 THR A O 1
ATOM 2142 N N . SER A 1 282 ? -2.182 27.654 -3.214 1.00 24.17 282 SER A N 1
ATOM 2143 C CA . SER A 1 282 ? -3.626 27.440 -3.235 1.00 23.58 282 SER A CA 1
ATOM 2144 C C . SER A 1 282 ? -4.033 26.017 -3.733 1.00 24.07 282 SER A C 1
ATOM 2145 O O . SER A 1 282 ? -5.047 25.471 -3.300 1.00 25.18 282 SER A O 1
ATOM 2148 N N . TYR A 1 283 ? -3.236 25.394 -4.604 1.00 24.35 283 TYR A N 1
ATOM 2149 C CA . TYR A 1 283 ? -3.627 24.068 -5.044 1.00 24.47 283 TYR A CA 1
ATOM 2150 C C . TYR A 1 283 ? -3.559 23.064 -3.905 1.00 23.61 283 TYR A C 1
ATOM 2151 O O . TYR A 1 283 ? -4.154 21.982 -3.996 1.00 24.15 283 TYR A O 1
ATOM 2160 N N . LEU A 1 284 ? -2.832 23.398 -2.827 1.00 21.76 284 LEU A N 1
ATOM 2161 C CA . LEU A 1 284 ? -2.815 22.438 -1.720 1.00 21.88 284 LEU A CA 1
ATOM 2162 C C . LEU A 1 284 ? -4.165 22.269 -1.059 1.00 22.71 284 LEU A C 1
ATOM 2163 O O . LEU A 1 284 ? -4.360 21.369 -0.237 1.00 22.36 284 LEU A O 1
ATOM 2168 N N . THR A 1 285 ? -5.134 23.138 -1.370 1.00 22.43 285 THR A N 1
ATOM 2169 C CA . THR A 1 285 ? -6.468 22.939 -0.824 1.00 23.50 285 THR A CA 1
ATOM 2170 C C . THR A 1 285 ? -7.041 21.578 -1.241 1.00 22.73 285 THR A C 1
ATOM 2171 O O . THR A 1 285 ? -7.868 21.003 -0.526 1.00 22.59 285 THR A O 1
ATOM 2175 N N . GLU A 1 286 ? -6.608 21.032 -2.386 1.00 23.65 286 GLU A N 1
ATOM 2176 C CA . GLU A 1 286 ? -7.116 19.723 -2.807 1.00 23.60 286 GLU A CA 1
ATOM 2177 C C . GLU A 1 286 ? -6.694 18.640 -1.794 1.00 22.80 286 GLU A C 1
ATOM 2178 O O . GLU A 1 286 ? -7.429 17.708 -1.481 1.00 23.25 286 GLU A O 1
ATOM 2184 N N . LEU A 1 287 ? -5.482 18.786 -1.268 1.00 21.56 287 LEU A N 1
ATOM 2185 C CA . LEU A 1 287 ? -4.998 17.834 -0.263 1.00 20.85 287 LEU A CA 1
ATOM 2186 C C . LEU A 1 287 ? -5.693 18.042 1.074 1.00 19.91 287 LEU A C 1
ATOM 2187 O O . LEU A 1 287 ? -5.942 17.131 1.832 1.00 19.25 287 LEU A O 1
ATOM 2192 N N . ILE A 1 288 ? -5.984 19.289 1.417 1.00 19.68 288 ILE A N 1
ATOM 2193 C CA . ILE A 1 288 ? -6.682 19.553 2.634 1.00 20.51 288 ILE A CA 1
ATOM 2194 C C . ILE A 1 288 ? -8.109 18.950 2.534 1.00 20.08 288 ILE A C 1
ATOM 2195 O O . ILE A 1 288 ? -8.593 18.339 3.471 1.00 21.96 288 ILE A O 1
ATOM 2200 N N . ASP A 1 289 ? -8.747 19.108 1.379 1.00 19.98 289 ASP A N 1
ATOM 2201 C CA . ASP A 1 289 ? -10.081 18.522 1.192 1.00 22.07 289 ASP A CA 1
ATOM 2202 C C . ASP A 1 289 ? -10.022 16.975 1.194 1.00 21.05 289 ASP A C 1
ATOM 2203 O O . ASP A 1 289 ? -10.902 16.304 1.730 1.00 21.51 289 ASP A O 1
ATOM 2208 N N . ARG A 1 290 ? -8.953 16.420 0.648 1.00 20.15 290 ARG A N 1
ATOM 2209 C CA . ARG A 1 290 ? -8.832 14.954 0.649 1.00 20.41 290 ARG A CA 1
ATOM 2210 C C . ARG A 1 290 ? -8.761 14.450 2.109 1.00 20.81 290 ARG A C 1
ATOM 2211 O O . ARG A 1 290 ? -9.331 13.409 2.489 1.00 20.51 290 ARG A O 1
ATOM 2219 N N . TYR A 1 291 ? -8.006 15.155 2.961 1.00 19.68 291 TYR A N 1
ATOM 2220 C CA . TYR A 1 291 ? -7.932 14.755 4.356 1.00 19.09 291 TYR A CA 1
ATOM 2221 C C . TYR A 1 291 ? -9.275 14.905 5.032 1.00 20.31 291 TYR A C 1
ATOM 2222 O O . TYR A 1 291 ? -9.656 14.025 5.778 1.00 20.77 291 TYR A O 1
ATOM 2231 N N . LYS A 1 292 ? -9.978 16.026 4.833 1.00 21.01 292 LYS A N 1
ATOM 2232 C CA . LYS A 1 292 ? -11.304 16.132 5.443 1.00 21.96 292 LYS A CA 1
ATOM 2233 C C . LYS A 1 292 ? -12.246 15.011 5.004 1.00 21.32 292 LYS A C 1
ATOM 2234 O O . LYS A 1 292 ? -13.003 14.477 5.802 1.00 22.81 292 LYS A O 1
ATOM 2240 N N . ARG A 1 293 ? -12.202 14.654 3.731 1.00 22.14 293 ARG A N 1
ATOM 2241 C CA . ARG A 1 293 ? -13.086 13.554 3.278 1.00 23.24 293 ARG A CA 1
ATOM 2242 C C . ARG A 1 293 ? -12.661 12.229 3.900 1.00 22.44 293 ARG A C 1
ATOM 2243 O O . ARG A 1 293 ? -13.491 11.444 4.348 1.00 23.62 293 ARG A O 1
ATOM 2251 N N . TRP A 1 294 ? -11.363 11.983 3.929 1.00 21.02 294 TRP A N 1
ATOM 2252 C CA . TRP A 1 294 ? -10.864 10.756 4.471 1.00 21.66 294 TRP A CA 1
ATOM 2253 C C . TRP A 1 294 ? -11.178 10.657 5.988 1.00 23.48 294 TRP A C 1
ATOM 2254 O O . TRP A 1 294 ? -11.637 9.618 6.464 1.00 24.40 294 TRP A O 1
ATOM 2265 N N . LYS A 1 295 ? -10.993 11.737 6.741 1.00 23.14 295 LYS A N 1
ATOM 2266 C CA . LYS A 1 295 ? -11.251 11.736 8.149 1.00 25.66 295 LYS A CA 1
ATOM 2267 C C . LYS A 1 295 ? -12.720 11.495 8.489 1.00 26.45 295 LYS A C 1
ATOM 2268 O O . LYS A 1 295 ? -13.037 10.835 9.501 1.00 27.21 295 LYS A O 1
ATOM 2274 N N . ALA A 1 296 ? -13.593 11.999 7.627 1.00 25.92 296 ALA A N 1
ATOM 2275 C CA . ALA A 1 296 ? -15.030 11.892 7.811 1.00 27.34 296 ALA A CA 1
ATOM 2276 C C . ALA A 1 296 ? -15.494 10.490 7.583 1.00 29.47 296 ALA A C 1
ATOM 2277 O O . ALA A 1 296 ? -16.459 10.058 8.199 1.00 30.69 296 ALA A O 1
ATOM 2279 N N . GLU A 1 297 ? -14.826 9.770 6.696 1.00 30.48 297 GLU A N 1
ATOM 2280 C CA . GLU A 1 297 ? -15.297 8.427 6.464 1.00 34.56 297 GLU A CA 1
ATOM 2281 C C . GLU A 1 297 ? -14.548 7.399 7.270 1.00 34.91 297 GLU A C 1
ATOM 2282 O O . GLU A 1 297 ? -14.944 6.254 7.313 1.00 36.23 297 GLU A O 1
ATOM 2288 N N . GLN A 1 298 ? -13.496 7.822 7.950 1.00 36.92 298 GLN A N 1
ATOM 2289 C CA . GLN A 1 298 ? -12.695 6.914 8.765 1.00 38.33 298 GLN A CA 1
ATOM 2290 C C . GLN A 1 298 ? -13.595 6.296 9.816 1.00 39.53 298 GLN A C 1
ATOM 2291 O O . GLN A 1 298 ? -14.272 7.010 10.549 1.00 40.39 298 GLN A O 1
ATOM 2297 N N . SER A 1 299 ? -13.576 4.964 9.899 1.00 39.74 299 SER A N 1
ATOM 2298 C CA . SER A 1 299 ? -14.374 4.232 10.878 1.00 40.51 299 SER A CA 1
ATOM 2299 C C . SER A 1 299 ? -13.573 4.066 12.172 1.00 40.81 299 SER A C 1
ATOM 2300 O O . SER A 1 299 ? -14.256 3.991 13.225 1.00 42.43 299 SER A O 1
#

InterPro domains:
  IPR000719 Protein kinase domain [PF00069] (36-286)
  IPR000719 Protein kinase domain [PS50011] (36-286)
  IPR000719 Protein kinase domain [SM00220] (36-286)
  IPR011009 Protein kinase-like domain superfamily [SSF56112] (36-320)
  IPR017441 Protein kinase, ATP binding site [PS00107] (42-65)
  IPR046409 Programmed cell death protein 10, dimerisation domain superfamily [G3DSA:1.10.12.70] (367-443)
  IPR048288 Programmed cell death protein 10, dimerisation domain [PF20929] (375-429)
  IPR050629 STE20/SPS1-related Proline-Alanine-rich Kinase [PTHR48012] (29-329)

Sequence (286 aa):
MQNLKADPEELFTKLEKIGKGSFGEVFKGIDNRTQKVVAIKIIDLEEAEDEIEDIQQEITVLSQCDSPYVTKYYGSYLKDTKLWIIMEYLGGGSALDLLEPGPLDETQIATILREILKGLDYLHSEKKIHRDIKAANVLLSEHGEVKLADFGVAGQLTDTQIKRNFVGTPFWMAPEVIKQSAYDSKADIWSLGITAIELARGEPPHSELHPMKVLFLIPKNNPPTLEGNYSKPLKEFVEACLNKEPSFRPTAKELLKHKFILRNAKKTSYLTELIDRYKRWKAEQS

Organism: Homo sapiens (NCBI:txid9606)

Secondary structure (DSSP, 8-state):
-TT-EE-GGGTEEEEEEEEE-SSSEEEEEEETTT--EEEEEEEETTT-STTHHHHHHHHHHHHH---TTB--EEEEEEETTEEEEEEE--TTEEHHHHHTTSPPPHHHHHHHHHHHHHHHHHHHHTTEE----SGGGEEE-TTS-EEE---TT-EE-BTTB--B---S-GGG--HHHHTT--B-THHHHHHHHHHHHHHHHSS-TTTTS-HHHHHHHHHHSPPP---SS--HHHHHHHHHH--SSGGGSPPHHHHTT-HHHHHH---GGGGHHHHHHHHHHHHH--

Solvent-accessible surface area: 14314 Å² total

B-factor: mean 30.81, std 12.85, range [13.33, 70.0]

CATH classification: 3.30.200.20 (+1 more: 1.10.510.10)

Foldseek 3Di:
DVDEAEDCVVFKAWDAWDAAAPAGTKTWIAGVVPRDIKIKGKHQQVPDDVLVVLVVVQQVVLVPDDDLAAWHWPHWYDDDRIIITITHDAPLAFLLLLCVVHADDLLVLLQQLLSVLVQLVRQVVQQKAQQADARNQWTHHLQQRIHGHDSSPMDHADPVRNFFFEDYQQLQFALRNLVRHTHGNLRVLSSSLQRSLCNGPVHGPPRVPDSVVSSVVRNPDQWDFRDDPDDPQSRVSSVLSGDNDSVSRDHSVVSSPGPSNVVRHDDSSVCSVSSVSSVVCVVVPD

=== Feature glossary ===
A reading guide for the features in this record.

Start from the sequence.

  · This is the polypeptide sequence — one letter per residue, N-terminus first. Length ranges from a few dozen residues for small domains to over a thousand for large multi-domain proteins.

Fold it, and you get atomic coordinates and the backbone conformation that goes with them.

  · Structure coordinates are given as an mmCIF _atom_site loop: one row per atom with element, residue name, chain id, sequence number, and x/y/z position in Å. Only the four main-chain atoms per residue are included here; side chains are omitted to keep the record compact.

  · Backbone dihedral angles. Every residue except chain termini has a φ (preceding-C → N → Cα → C) and a ψ (N → Cα → C → next-N). They are reported in degrees following the IUPAC sign convention. Secondary structure is essentially a statement about which (φ, ψ) basin each residue occupies.

  · The SS8 string is DSSP's per-residue secondary-structure call. α-helix (H) means an i→i+4 H-bond ladder; β-strand (E) means the residue participates in a β-sheet; 3₁₀ (G) and π (I) are tighter and wider helices; T/S are turns/bends; '-' is loop.

  · SS3 is a coarse helix/strand/coil call (letters a/b/c) made by the P-SEA algorithm from inter-Cα distances and dihedrals. It is less detailed than DSSP but needs only Cα positions.

Summarize the fold with a handful of shape descriptors and a per-residue structural alphabet.

  · Radius of gyration (Rg) is the root-mean-square distance of Cα atoms from their centroid — a single number for overall size and compactness. A globular domain of N residues has Rg ≈ 2.2·N^0.38 Å; an extended or disordered chain has a much larger Rg. The Cα contact count is the number of residue pairs whose Cα atoms are within 8 Å and are more than four positions apart in sequence — a standard proxy for tertiary packing density. The bounding box is the smallest axis-aligned box enclosing all Cα atoms.

  · The Foldseek 3Di string encodes local tertiary geometry as a 20-letter alphabet 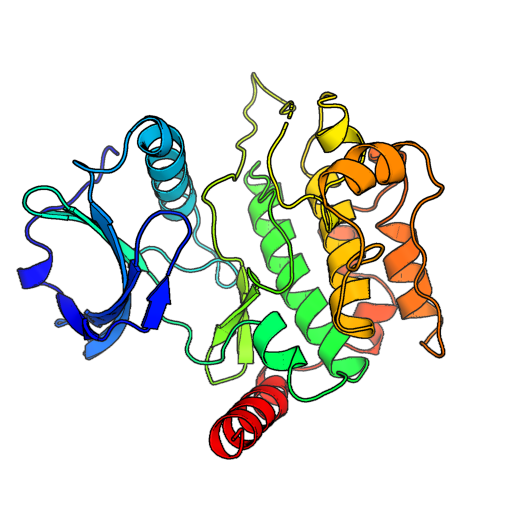— one character per residue — derived from the relative positions of nearby Cα atoms. Unlike the amino-acid sequence, 3Di is a direct function of the 3D structure, so two proteins with the same fold have similar 3Di strings even at low sequence identity.

  · Solvent-accessible surface area (SASA) is the area in Å² traced out by the centre of a 1.4 Å probe sphere (a 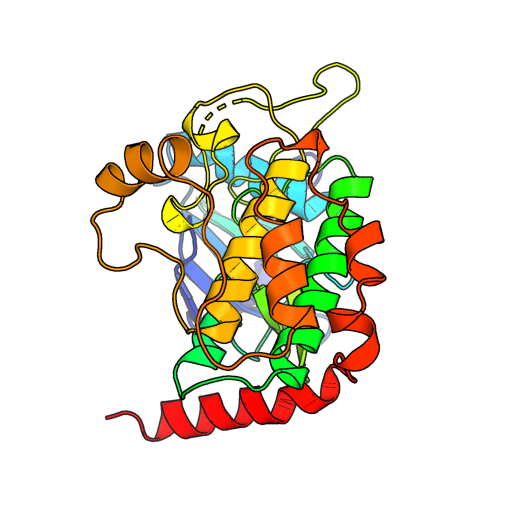water molecule) rolled over the protein's van der Waals surface (Shrake–Rupley / Lee–Richards construction). Buried residues have near-zero SASA; fully exposed residues can exceed 200 Å². The total SASA scales roughly with the number of surface residues.

Ask how reliable the model is.

  · pLDDT (predicted Local Distance Difference Test) is AlphaFold's per-residue confidence score, ranging from 0 to 100. Values above 90 indicate high confidence (typically well-packed cores); 70–90 is confident; 50–70 low confidence; below 50 usually means the region is disordered or the prediction is unreliable there. AlphaFold stores pLDDT in the mmCIF B-factor column.

  · B-factor (Debye–Waller factor) reflects atomic displacement in the crystal lattice. It is an experimental observable (units Å²), not a prediction; low values mean the atom is pinned down, high values mean it moves or is heterogeneous across the crystal.

  · Predicted Aligned Error (PAE) is an AlphaFold confidence matrix: entry (i, j) is the expected error in the position of residue j, in ångströms, when the prediction is superimposed on the true structure at residue i. Low PAE within a block of residues means that block is internally rigid and well-predicted; high PAE between two blocks means their relative placement is uncertain even if each block individually is confident.

Place it in context: what it resembles, what it is annotated as, and how it looks.

  · Nearest PDB neighbors are the top structural matches found by Foldseek when searching this structure against the entire Protein Data Bank. Each hit reports a TM-score (0 to 1; >0.5 almost always implies the same fold) and an E-value. These are *structural* homologs — they may share no detectable sequence similarity.

  · Functional annotations link the protein to curated databases. InterPro entries identify conserved domains and families by matching the sequence against member-database signatures (Pfam, PROSITE, CDD, …). Gene Ontology (GO) terms describe molecular function, biological process, and cellular component in a controlled vocabulary. CATH places the structure in a hierarchical fold classification (Class/Architecture/Topology/Homologous-superfamily). The organism is the source species.

  · Three diagnostic plots accompany the record. The Cα co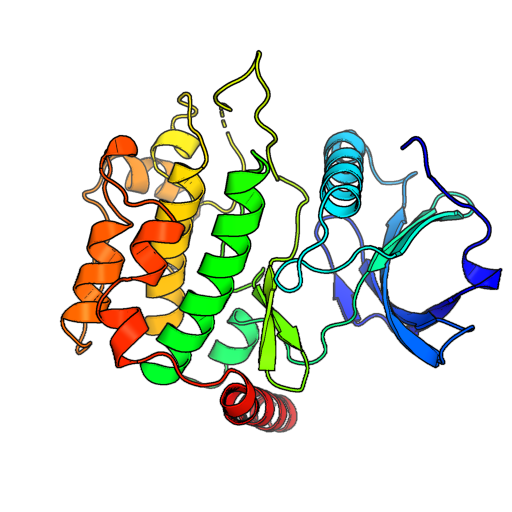ntact map visualizes the tertiary structure as a 2D adjacency matrix (8 Å cutoff, sequence-local contacts suppressed). The Ramachandran plot shows the distribution of backbone (φ, ψ) torsions, with points in the α and β basins reflecting secondary structure content. The PAE plot shows AlphaFold's inter-residue confidence as a color matrix.

  · Six rendered views show the 3D structure from the faces of a cube — i.e. along ±x, ±y, ±z. Rendering representation is drawn randomly per protein from cartoon (secondary-structure ribbons), sticks (backbone bonds), or molecular surface; coloring is either N→C rainbow (blue at the N-terminus through red at the C-terminus) or one color per chain.